Protein AF-A0A0K8VEK2-F1 (afdb_monomer)

Mean predicted aligned error: 18.34 Å

Structure (mmCIF, N/CA/C/O backbone):
data_AF-A0A0K8VEK2-F1
#
_entry.id   AF-A0A0K8VEK2-F1
#
loop_
_atom_site.group_PDB
_atom_site.id
_atom_site.type_symbol
_atom_site.label_atom_id
_atom_site.label_alt_id
_atom_site.label_comp_id
_atom_site.label_asym_id
_atom_site.label_entity_id
_atom_site.label_seq_id
_atom_site.pdbx_PDB_ins_code
_atom_site.Cartn_x
_atom_site.Cartn_y
_atom_site.Cartn_z
_atom_site.occupancy
_atom_site.B_iso_or_equiv
_atom_site.auth_seq_id
_atom_site.auth_comp_id
_atom_site.auth_asym_id
_atom_site.auth_atom_i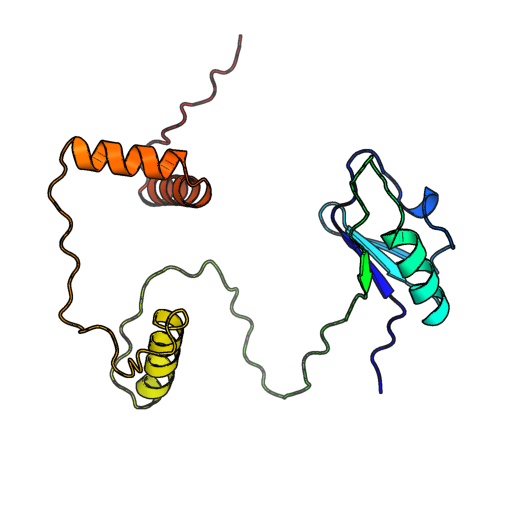d
_atom_site.pdbx_PDB_model_num
ATOM 1 N N . MET A 1 1 ? -2.326 -4.174 36.861 1.00 35.97 1 MET A N 1
ATOM 2 C CA . MET A 1 1 ? -3.592 -3.414 36.788 1.00 35.97 1 MET A CA 1
ATOM 3 C C . MET A 1 1 ? -4.038 -3.386 35.337 1.00 35.97 1 MET A C 1
ATOM 5 O O . MET A 1 1 ? -3.350 -2.793 34.516 1.00 35.97 1 MET A O 1
ATOM 9 N N . SER A 1 2 ? -5.080 -4.156 35.014 1.00 42.81 2 SER A N 1
ATOM 10 C CA . SER A 1 2 ? -5.589 -4.348 33.648 1.00 42.81 2 SER A CA 1
ATOM 11 C C . SER A 1 2 ? -6.038 -3.012 33.051 1.00 42.81 2 SER A C 1
ATOM 13 O O . SER A 1 2 ? -6.675 -2.219 33.741 1.00 42.81 2 SER A O 1
ATOM 15 N N . ALA A 1 3 ? -5.680 -2.733 31.797 1.00 55.38 3 ALA A N 1
ATOM 16 C CA . ALA A 1 3 ? -6.155 -1.542 31.103 1.00 55.38 3 ALA A CA 1
ATOM 17 C C . ALA A 1 3 ? -7.667 -1.683 30.878 1.00 55.38 3 ALA A C 1
ATOM 19 O O . ALA A 1 3 ? -8.084 -2.526 30.087 1.00 55.38 3 ALA A O 1
ATOM 20 N N . SER A 1 4 ? -8.463 -0.887 31.593 1.00 61.78 4 SER A N 1
ATOM 21 C CA . SER A 1 4 ? -9.928 -0.913 31.555 1.00 61.78 4 SER A CA 1
ATOM 22 C C . SER A 1 4 ? -10.435 -0.832 30.109 1.00 61.78 4 SER A C 1
ATOM 24 O O . SER A 1 4 ? -10.184 0.161 29.422 1.00 61.78 4 SER A O 1
ATOM 26 N N . GLN A 1 5 ? -11.126 -1.871 29.625 1.00 75.06 5 GLN A N 1
ATOM 27 C CA . GLN A 1 5 ? -11.632 -1.955 28.246 1.00 75.06 5 GLN A CA 1
ATOM 28 C C . GLN A 1 5 ? -12.960 -1.198 28.066 1.00 75.06 5 GLN A C 1
ATOM 30 O O . GLN A 1 5 ? -13.848 -1.622 27.337 1.00 75.06 5 GLN A O 1
ATOM 35 N N . SER A 1 6 ? -13.112 -0.045 28.714 1.00 87.38 6 SER A N 1
ATOM 36 C CA . SER A 1 6 ? -14.363 0.726 28.715 1.00 87.38 6 SER A CA 1
ATOM 37 C C . SER A 1 6 ? -14.558 1.584 27.455 1.00 87.38 6 SER A C 1
ATOM 39 O O . SER A 1 6 ? -15.573 2.265 27.318 1.00 87.38 6 SER A O 1
ATOM 41 N N . THR A 1 7 ? -13.585 1.598 26.535 1.00 91.19 7 THR A N 1
ATOM 42 C CA . THR A 1 7 ? -13.610 2.433 25.325 1.00 91.19 7 THR A CA 1
ATOM 43 C C . THR A 1 7 ? -13.624 1.576 24.063 1.00 91.19 7 THR A C 1
ATOM 45 O O . THR A 1 7 ? -12.735 0.751 23.844 1.00 91.19 7 THR A O 1
ATOM 48 N N . LEU A 1 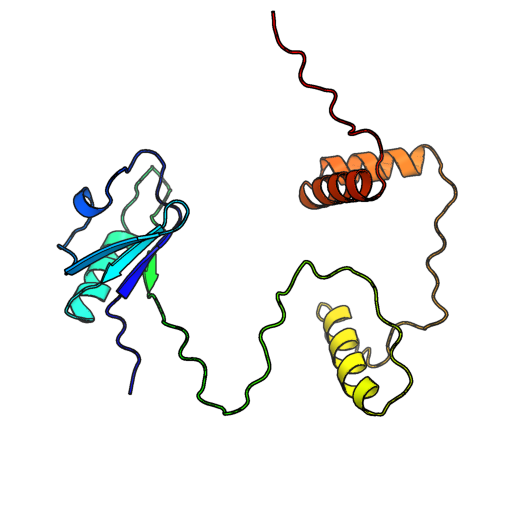8 ? -14.589 1.826 23.180 1.00 91.25 8 LEU A N 1
ATOM 49 C CA . LEU A 1 8 ? -14.697 1.209 21.860 1.00 91.25 8 LEU A CA 1
ATOM 50 C C . LEU A 1 8 ? -14.241 2.181 20.773 1.00 91.25 8 LEU A C 1
ATOM 52 O O . LEU A 1 8 ? -14.394 3.397 20.885 1.00 91.25 8 LEU A O 1
ATOM 56 N N . ILE A 1 9 ? -13.707 1.640 19.683 1.00 92.06 9 ILE A N 1
ATOM 57 C CA . ILE A 1 9 ? -13.429 2.377 18.456 1.00 92.06 9 ILE A CA 1
ATOM 58 C C . ILE A 1 9 ? -14.235 1.788 17.302 1.00 92.06 9 ILE A C 1
ATOM 60 O O . ILE A 1 9 ? -14.091 0.614 16.963 1.00 92.06 9 ILE A O 1
ATOM 64 N N . VAL A 1 10 ? -15.008 2.648 16.646 1.00 90.88 10 VAL A N 1
ATOM 65 C CA . VAL A 1 10 ? -15.725 2.344 15.408 1.00 90.88 10 VAL A CA 1
ATOM 66 C C . VAL A 1 10 ? -14.910 2.865 14.227 1.00 90.88 10 VAL A C 1
ATOM 68 O O . VAL A 1 10 ? -14.467 4.018 14.219 1.00 90.88 10 VAL A O 1
ATOM 71 N N . LYS A 1 11 ? -14.674 2.020 13.223 1.00 89.69 11 LYS A N 1
ATOM 72 C CA . LYS A 1 11 ? -13.914 2.338 12.007 1.00 89.69 11 LYS A CA 1
ATOM 73 C C . LYS A 1 11 ? -14.787 2.162 10.767 1.00 89.69 11 LYS A C 1
ATOM 75 O O . LYS A 1 11 ? -15.699 1.346 10.745 1.00 89.69 11 LYS A O 1
ATOM 80 N N . ASN A 1 12 ? -14.432 2.873 9.695 1.00 87.25 12 ASN A N 1
ATOM 81 C CA . ASN A 1 12 ? -15.046 2.725 8.370 1.00 87.25 12 ASN A CA 1
ATOM 82 C C . ASN A 1 12 ? -16.561 3.004 8.350 1.00 87.25 12 ASN A C 1
ATOM 84 O O . ASN A 1 12 ? -17.317 2.309 7.672 1.00 87.25 12 ASN A O 1
ATOM 88 N N . ILE A 1 13 ? -16.995 4.030 9.087 1.00 86.62 13 ILE A N 1
ATOM 89 C CA . ILE A 1 13 ? -18.411 4.411 9.165 1.00 86.62 13 ILE A CA 1
ATOM 90 C C . ILE A 1 13 ? -18.922 4.768 7.758 1.00 86.62 13 ILE A C 1
ATOM 92 O O . ILE A 1 13 ? -18.284 5.566 7.064 1.00 86.62 13 ILE A O 1
ATOM 96 N N . PRO A 1 14 ? -20.037 4.187 7.289 1.00 84.00 14 PRO A N 1
ATOM 97 C CA . PRO A 1 14 ? -20.588 4.487 5.972 1.00 84.00 14 PRO A CA 1
ATOM 98 C C . PRO A 1 14 ? -20.966 5.962 5.769 1.00 84.00 14 PRO A C 1
ATOM 100 O O . PRO A 1 14 ? -21.299 6.666 6.711 1.00 84.00 14 PRO A O 1
ATOM 103 N N . LYS A 1 15 ? -20.956 6.437 4.511 1.00 82.81 15 LYS A N 1
ATOM 104 C CA . LYS A 1 15 ? -21.187 7.863 4.186 1.00 82.81 15 LYS A CA 1
ATOM 105 C C . LYS A 1 15 ? -22.570 8.393 4.579 1.00 82.81 15 LYS A C 1
ATOM 107 O O . LYS A 1 15 ? -22.707 9.599 4.709 1.00 82.81 15 LYS A O 1
ATOM 112 N N . PHE A 1 16 ? -23.565 7.515 4.657 1.00 81.94 16 PHE A N 1
ATOM 113 C CA . PHE A 1 16 ? -24.956 7.888 4.906 1.00 81.94 16 PHE A CA 1
ATOM 114 C C . PHE A 1 16 ? -25.263 8.079 6.396 1.00 81.94 16 PHE A C 1
ATOM 116 O O . PHE A 1 16 ? -26.291 8.654 6.718 1.00 81.94 16 PHE A O 1
ATOM 123 N N . ILE A 1 17 ? -24.379 7.625 7.292 1.00 81.56 17 ILE A N 1
ATOM 124 C CA . ILE A 1 17 ? -24.496 7.896 8.726 1.00 81.56 17 ILE A CA 1
ATOM 125 C C . ILE A 1 17 ? -23.699 9.163 9.015 1.00 81.56 17 ILE A C 1
ATOM 127 O O . ILE A 1 17 ? -22.469 9.151 8.916 1.00 81.56 17 ILE A O 1
ATOM 131 N N . SER A 1 18 ? -24.401 10.242 9.357 1.00 75.69 18 SER A N 1
ATOM 132 C CA . SER A 1 18 ? -23.795 11.458 9.903 1.00 75.69 18 SER A CA 1
ATOM 133 C C . SER A 1 18 ? -23.413 11.253 11.369 1.00 75.69 18 SER A C 1
ATOM 135 O O . SER A 1 18 ? -22.244 11.409 11.716 1.00 75.69 18 SER A O 1
ATOM 137 N N . ASP A 1 19 ? -24.366 10.787 12.184 1.00 80.06 19 ASP A N 1
ATOM 138 C CA . ASP A 1 19 ? -24.218 10.625 13.631 1.00 80.06 19 ASP A CA 1
ATOM 139 C C . ASP A 1 19 ? -24.496 9.186 14.072 1.00 80.06 19 ASP A C 1
ATOM 141 O O . ASP A 1 19 ? -25.603 8.664 13.924 1.00 80.06 19 ASP A O 1
ATOM 145 N N . ILE A 1 20 ? -23.484 8.535 14.656 1.00 81.50 20 ILE A N 1
ATOM 146 C CA . ILE A 1 20 ? -23.592 7.145 15.138 1.00 81.50 20 ILE A CA 1
ATOM 147 C C . ILE A 1 20 ? -24.522 7.036 16.349 1.00 81.50 20 ILE A C 1
ATOM 149 O O . ILE A 1 20 ? -25.070 5.967 16.587 1.00 81.50 20 ILE A O 1
ATOM 153 N N . THR A 1 21 ? -24.727 8.122 17.098 1.00 81.50 21 THR A N 1
ATOM 154 C CA . THR A 1 21 ? -25.561 8.146 18.312 1.00 81.50 21 THR A CA 1
ATOM 155 C C . THR A 1 21 ? -26.981 7.639 18.082 1.00 81.50 21 THR A C 1
ATOM 157 O O . THR A 1 21 ? -27.554 7.055 18.992 1.00 81.50 21 THR A O 1
ATOM 160 N N . SER A 1 22 ? -27.511 7.787 16.866 1.00 78.38 22 SER A N 1
ATOM 161 C CA . SER A 1 22 ? -28.832 7.283 16.466 1.00 78.38 22 SER A CA 1
ATOM 162 C C . SER A 1 22 ? -28.934 5.753 16.379 1.00 78.38 22 SER A C 1
ATOM 164 O O . SER A 1 22 ? -30.029 5.209 16.461 1.00 78.38 22 SER A O 1
ATOM 166 N N . ILE A 1 23 ? -27.807 5.057 16.215 1.00 80.81 23 ILE A N 1
ATOM 167 C CA . ILE A 1 23 ? -27.736 3.601 15.993 1.00 80.81 23 ILE A CA 1
ATOM 168 C C . ILE A 1 23 ? -27.198 2.885 17.243 1.00 80.81 23 ILE A C 1
ATOM 170 O O . ILE A 1 23 ? -27.199 1.658 17.318 1.00 80.81 23 ILE A O 1
ATOM 174 N N . LEU A 1 24 ? -26.715 3.637 18.239 1.00 82.38 24 LEU A N 1
ATOM 175 C CA . LEU A 1 24 ? -26.163 3.054 19.456 1.00 82.38 24 LEU A CA 1
ATOM 176 C C . LEU A 1 24 ? -27.271 2.394 20.290 1.00 82.38 24 LEU A C 1
ATOM 178 O O . LEU A 1 24 ? -28.246 3.063 20.626 1.00 82.38 24 LEU A O 1
ATOM 182 N N . PRO A 1 25 ? -27.091 1.130 20.712 1.00 80.00 25 PRO A N 1
ATOM 183 C CA . PRO A 1 25 ? -28.043 0.462 21.600 1.00 80.00 25 PRO A CA 1
ATOM 184 C C . PRO A 1 25 ? -28.148 1.109 22.986 1.00 80.00 25 PRO A C 1
ATOM 186 O O . PRO A 1 25 ? -29.204 1.094 23.609 1.00 80.00 25 PRO A O 1
ATOM 189 N N . SER A 1 26 ? -27.039 1.675 23.475 1.00 82.69 26 SER A N 1
ATOM 190 C CA . SER A 1 26 ? -26.952 2.364 24.762 1.00 82.69 26 SER A CA 1
ATOM 191 C C . SER A 1 26 ? -26.202 3.680 24.611 1.00 82.69 26 SER A C 1
ATOM 193 O O . SER A 1 26 ? -25.196 3.759 23.893 1.00 82.69 26 SER A O 1
ATOM 195 N N . ALA A 1 27 ? -26.656 4.697 25.346 1.00 82.38 27 ALA A N 1
ATOM 196 C CA . ALA A 1 27 ? -26.003 5.995 25.403 1.00 82.38 27 ALA A CA 1
ATOM 197 C C . ALA A 1 27 ? -24.551 5.841 25.886 1.00 82.38 27 ALA A C 1
ATOM 199 O O . ALA A 1 27 ? -24.280 5.227 26.921 1.00 82.38 27 ALA A O 1
ATOM 200 N N . ALA A 1 28 ? -23.612 6.378 25.107 1.00 85.94 28 ALA A N 1
ATOM 201 C CA . ALA A 1 28 ? -22.215 6.475 25.508 1.00 85.94 28 ALA A CA 1
ATOM 202 C C . ALA A 1 28 ? -22.023 7.699 26.412 1.00 85.94 28 ALA A C 1
ATOM 204 O O . ALA A 1 28 ? -22.653 8.735 26.205 1.00 85.94 28 ALA A O 1
ATOM 205 N N . LYS A 1 29 ? -21.109 7.595 27.379 1.00 87.06 29 LYS A N 1
ATOM 206 C CA . LYS A 1 29 ? -20.743 8.706 28.269 1.00 87.06 29 LYS A CA 1
ATOM 207 C C . LYS A 1 29 ? -20.013 9.812 27.511 1.00 87.06 29 LYS A C 1
ATOM 209 O O . LYS A 1 29 ? -20.206 10.991 27.782 1.00 87.06 29 LYS A O 1
ATOM 214 N N . GLU A 1 30 ? -19.172 9.425 26.557 1.00 87.56 30 GLU A N 1
ATOM 215 C CA . GLU A 1 30 ? -18.468 10.354 25.679 1.00 87.56 30 GLU A CA 1
ATOM 216 C C . GLU A 1 30 ? -18.414 9.782 24.261 1.00 87.56 30 GLU A C 1
ATOM 218 O O . GLU A 1 30 ? -18.075 8.612 24.060 1.00 87.56 30 GLU A O 1
ATOM 223 N N . VAL A 1 31 ? -18.722 10.626 23.276 1.00 91.31 31 VAL A N 1
ATOM 224 C CA . VAL A 1 31 ? -18.620 10.310 21.850 1.00 91.31 31 VAL A CA 1
ATOM 225 C C . VAL A 1 31 ? -17.614 11.265 21.231 1.00 91.31 31 VAL A C 1
ATOM 227 O O . VAL A 1 31 ? -17.857 12.466 21.137 1.00 91.31 31 VAL A O 1
ATOM 230 N N . LYS A 1 32 ? -16.471 10.733 20.795 1.00 90.25 32 LYS A N 1
ATOM 231 C CA . LYS A 1 32 ? -15.381 11.532 20.235 1.00 90.25 32 LYS A CA 1
ATOM 232 C C . LYS A 1 32 ? -15.107 11.155 18.778 1.00 90.25 32 LYS A C 1
ATOM 234 O O . LYS A 1 32 ? -14.426 10.152 18.525 1.00 90.25 32 LYS A O 1
ATOM 239 N N . PRO A 1 33 ? -15.602 11.934 17.800 1.00 89.88 33 PRO A N 1
ATOM 240 C CA . PRO A 1 33 ? -15.259 11.731 16.399 1.00 89.88 33 PRO A CA 1
ATOM 241 C C . PRO A 1 33 ? -13.804 12.114 16.131 1.00 89.88 33 PRO A C 1
ATOM 243 O O . PRO A 1 33 ? -13.292 13.097 16.667 1.00 89.88 33 PRO A O 1
ATOM 246 N N . PHE A 1 34 ? -13.109 11.327 15.307 1.00 86.31 34 PHE A N 1
ATOM 247 C CA . PHE A 1 34 ? -11.734 11.635 14.923 1.00 86.31 34 PHE A CA 1
ATOM 248 C C . PHE A 1 34 ? -11.345 11.025 13.573 1.00 86.31 34 PHE A C 1
ATOM 250 O O . PHE A 1 34 ? -11.780 9.938 13.190 1.00 86.31 34 PHE A O 1
ATOM 257 N N . GLY A 1 35 ? -10.451 11.708 12.857 1.00 84.88 35 GLY A N 1
ATOM 258 C CA . GLY A 1 35 ? -9.982 11.264 11.547 1.00 84.88 35 GLY A CA 1
ATOM 259 C C . GLY A 1 35 ? -11.119 11.058 10.540 1.00 84.88 35 GLY A C 1
ATOM 260 O O . GLY A 1 35 ? -12.227 11.572 10.676 1.00 84.88 35 GLY A O 1
ATOM 261 N N . ARG A 1 36 ? -10.845 10.285 9.487 1.00 83.94 36 ARG A N 1
ATOM 262 C CA . ARG A 1 36 ? -11.844 10.002 8.454 1.00 83.94 36 ARG A CA 1
ATOM 263 C C . ARG A 1 36 ? -12.754 8.862 8.903 1.00 83.94 36 ARG A C 1
ATOM 265 O O . ARG A 1 36 ? -12.345 7.705 8.827 1.00 83.94 36 ARG A O 1
ATOM 272 N N . ARG A 1 37 ? -13.993 9.184 9.298 1.00 87.88 37 ARG A N 1
ATOM 273 C CA . ARG A 1 37 ? -15.057 8.201 9.603 1.00 87.88 37 ARG A CA 1
ATOM 274 C C . ARG A 1 37 ? -14.653 7.188 10.670 1.00 87.88 37 ARG A C 1
ATOM 276 O O . ARG A 1 37 ? -14.775 5.972 10.481 1.00 87.88 37 ARG A O 1
ATOM 283 N N . ARG A 1 38 ? -14.157 7.705 11.792 1.00 91.38 38 ARG A N 1
ATOM 284 C CA . ARG A 1 38 ? -13.895 6.928 13.002 1.00 91.38 38 ARG A CA 1
ATOM 285 C C . ARG A 1 38 ? -14.432 7.686 14.206 1.00 91.38 38 ARG A C 1
ATOM 287 O O . ARG A 1 38 ? -14.413 8.915 14.227 1.00 91.38 38 ARG A O 1
ATOM 294 N N . VAL A 1 39 ? -14.902 6.943 15.195 1.00 92.12 39 VAL A N 1
ATOM 295 C CA . VAL A 1 39 ? -15.440 7.494 16.441 1.00 92.12 39 VAL A CA 1
ATOM 296 C C . VAL A 1 39 ? -14.951 6.639 17.602 1.00 92.12 39 VAL A C 1
ATOM 298 O O . VAL A 1 39 ? -14.862 5.415 17.479 1.00 92.12 39 VAL A O 1
ATOM 301 N N . LEU A 1 40 ? -14.587 7.292 18.704 1.00 92.31 40 LEU A N 1
ATOM 302 C CA . LEU A 1 40 ? -14.361 6.661 20.001 1.00 92.31 40 LEU A CA 1
ATOM 303 C C . LEU A 1 40 ? -15.617 6.805 20.853 1.00 92.31 40 LEU A C 1
ATOM 305 O O . LEU A 1 40 ? -16.184 7.893 20.932 1.00 92.31 40 LEU A O 1
ATOM 309 N N . LEU A 1 41 ? -16.017 5.708 21.482 1.00 91.31 41 LEU A N 1
ATOM 310 C CA . LEU A 1 41 ? -17.150 5.640 22.394 1.00 91.31 41 LEU A CA 1
ATOM 311 C C . LEU A 1 41 ? -16.619 5.229 23.760 1.00 91.31 41 LEU A C 1
ATOM 313 O O . LEU A 1 41 ? -16.052 4.144 23.894 1.00 91.31 41 LEU A O 1
ATOM 317 N N . THR A 1 42 ? -16.775 6.090 24.758 1.00 91.50 42 THR A N 1
ATOM 318 C CA . THR A 1 42 ? -16.390 5.789 26.139 1.00 91.50 42 THR A CA 1
ATOM 319 C C . THR A 1 42 ? -17.640 5.443 26.933 1.00 91.50 42 THR A C 1
ATOM 321 O O . THR A 1 42 ? -18.592 6.225 26.968 1.00 91.50 42 THR A O 1
ATOM 324 N N . TYR A 1 43 ? -17.627 4.284 27.584 1.00 90.62 43 TYR A N 1
ATOM 325 C CA . TYR A 1 43 ? -18.685 3.817 28.473 1.00 90.62 43 TYR A CA 1
ATOM 326 C C . TYR A 1 43 ? -18.223 3.864 29.926 1.00 90.62 43 TYR A C 1
ATOM 328 O O . TYR A 1 43 ? -17.029 3.887 30.223 1.00 90.62 43 TYR A O 1
ATOM 336 N N . GLU A 1 44 ? -19.188 3.909 30.838 1.00 87.81 44 GLU A N 1
ATOM 337 C CA . GLU A 1 44 ? -18.919 3.934 32.274 1.00 87.81 44 GLU A CA 1
ATOM 338 C C . GLU A 1 44 ? -18.404 2.583 32.786 1.00 87.81 44 GLU A C 1
ATOM 340 O O . GLU A 1 44 ? -17.420 2.540 33.519 1.00 87.81 44 GLU A O 1
ATOM 345 N N . ASN A 1 45 ? -19.004 1.485 32.317 1.00 89.44 45 ASN A N 1
ATOM 346 C CA . ASN A 1 45 ? -18.687 0.125 32.745 1.00 89.44 45 ASN A CA 1
ATOM 347 C C . ASN A 1 45 ? -18.104 -0.712 31.599 1.00 89.44 45 ASN A C 1
ATOM 349 O O . ASN A 1 45 ? -18.546 -0.608 30.455 1.00 89.44 45 ASN A O 1
ATOM 353 N N . GLU A 1 46 ? -17.169 -1.609 31.920 1.00 88.50 46 GLU A N 1
ATOM 354 C CA . GLU A 1 46 ? -16.608 -2.573 30.958 1.00 88.50 46 GLU A CA 1
ATOM 355 C C . GLU A 1 46 ? -17.681 -3.541 30.437 1.00 88.50 46 GLU A C 1
ATOM 357 O O . GLU A 1 46 ? -17.767 -3.780 29.238 1.00 88.50 46 GLU A O 1
ATOM 362 N N . GLN A 1 47 ? -18.586 -3.993 31.311 1.00 88.94 47 GLN A N 1
ATOM 363 C CA . GLN A 1 47 ? -19.719 -4.848 30.931 1.00 88.94 47 GLN A CA 1
ATOM 364 C C . GLN A 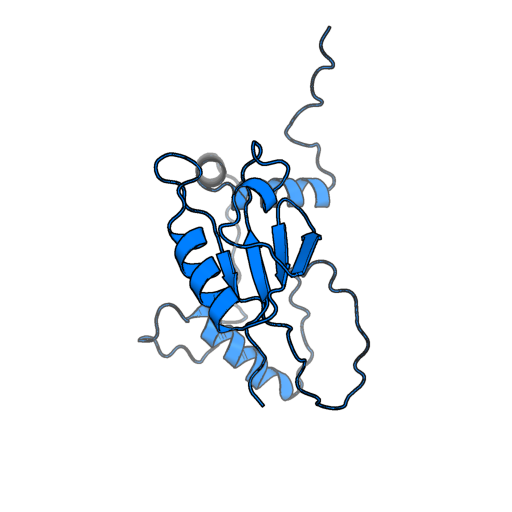1 47 ? -20.678 -4.144 29.953 1.00 88.94 47 GLN A C 1
ATOM 366 O O . GLN A 1 47 ? -21.177 -4.746 29.002 1.00 88.94 47 GLN A O 1
ATOM 371 N N . ALA A 1 48 ? -20.895 -2.836 30.137 1.00 88.31 48 ALA A N 1
ATOM 372 C CA . ALA A 1 48 ? -21.688 -2.031 29.208 1.00 88.31 48 ALA A CA 1
ATOM 373 C C . ALA A 1 48 ? -20.971 -1.869 27.856 1.00 88.31 48 ALA A C 1
ATOM 375 O O . ALA A 1 48 ? -21.595 -1.973 26.805 1.00 88.31 48 ALA A O 1
ATOM 376 N N . ALA A 1 49 ? -19.648 -1.677 27.860 1.00 90.00 49 ALA A N 1
ATOM 377 C CA . ALA A 1 49 ? -18.869 -1.637 26.624 1.00 90.00 49 ALA A CA 1
ATOM 378 C C . ALA A 1 49 ? -18.914 -2.981 25.877 1.00 90.00 49 ALA A C 1
ATOM 380 O O . ALA A 1 49 ? -19.006 -2.995 24.653 1.00 90.00 49 ALA A O 1
ATOM 381 N N . GLN A 1 50 ? -18.882 -4.106 26.594 1.00 91.00 50 GLN A N 1
ATOM 382 C CA . GLN A 1 50 ? -18.891 -5.437 25.993 1.00 91.00 50 GLN A CA 1
ATOM 383 C C . GLN A 1 50 ? -20.247 -5.808 25.381 1.00 91.00 50 GLN A C 1
ATOM 385 O O . GLN A 1 50 ? -20.298 -6.247 24.235 1.00 91.00 50 GLN A O 1
ATOM 390 N N . THR A 1 51 ? -21.344 -5.533 26.086 1.00 90.38 51 THR A N 1
ATOM 391 C CA . THR A 1 51 ? -22.705 -5.728 25.549 1.00 90.38 51 THR A CA 1
ATOM 392 C C . THR A 1 51 ? -22.952 -4.878 24.301 1.00 90.38 51 THR A C 1
ATOM 394 O O . THR A 1 51 ? -23.428 -5.381 23.284 1.00 90.38 51 THR A O 1
ATOM 397 N N . VAL A 1 52 ? -22.549 -3.604 24.328 1.00 90.62 52 VAL A N 1
ATOM 398 C CA . VAL A 1 52 ? -22.657 -2.722 23.157 1.00 90.62 52 VAL A CA 1
ATOM 399 C C . VAL A 1 52 ? -21.760 -3.192 22.010 1.00 90.62 52 VAL A C 1
ATOM 401 O O . VAL A 1 52 ? -22.146 -3.090 20.846 1.00 90.62 52 VAL A O 1
ATOM 404 N N . PHE A 1 53 ? -20.568 -3.710 22.306 1.00 91.56 53 PHE A N 1
ATOM 405 C CA . PHE A 1 53 ? -19.664 -4.251 21.295 1.00 91.56 53 PHE A CA 1
ATOM 406 C C . PHE A 1 53 ? -20.298 -5.420 20.532 1.00 91.56 53 PHE A C 1
ATOM 408 O O . PHE A 1 53 ? -20.296 -5.404 19.300 1.00 91.56 53 PHE A O 1
ATOM 415 N N . GLU A 1 54 ? -20.883 -6.384 21.246 1.00 90.94 54 GLU A N 1
ATOM 416 C CA . GLU A 1 54 ? -21.552 -7.546 20.647 1.00 90.94 54 GLU A CA 1
ATOM 417 C C . GLU A 1 54 ? -22.725 -7.121 19.756 1.00 90.94 54 GLU A C 1
ATOM 419 O O . GLU A 1 54 ? -22.836 -7.567 18.613 1.00 90.94 54 GLU A O 1
ATOM 424 N N . GLN A 1 55 ? -23.540 -6.176 20.228 1.00 89.06 55 GLN A N 1
ATOM 425 C CA . GLN A 1 55 ? -24.679 -5.650 19.474 1.00 89.06 55 GLN A CA 1
ATOM 426 C C . GLN A 1 55 ? -24.246 -4.866 18.225 1.00 89.06 55 GLN A C 1
ATOM 428 O O . GLN A 1 55 ? -24.808 -5.047 17.146 1.00 89.06 55 GLN A O 1
ATOM 433 N N . LEU A 1 56 ? -23.218 -4.015 18.329 1.00 87.69 56 LEU A N 1
ATOM 434 C CA . LEU A 1 56 ? -22.717 -3.242 17.187 1.00 87.69 56 LEU A CA 1
ATOM 435 C C . LEU A 1 56 ? -22.007 -4.108 16.145 1.00 87.69 56 LEU A C 1
ATOM 437 O O . LEU A 1 56 ? -22.041 -3.779 14.961 1.00 87.69 56 LEU A O 1
ATOM 441 N N . GLN A 1 57 ? -21.356 -5.194 16.563 1.00 87.38 57 GLN A N 1
ATOM 442 C CA . GLN A 1 57 ? -20.690 -6.113 15.643 1.00 87.38 57 GLN A CA 1
ATOM 443 C C . GLN A 1 57 ? -21.694 -6.897 14.786 1.00 87.38 57 GLN A C 1
ATOM 445 O O . GLN A 1 57 ? -21.375 -7.253 13.653 1.00 87.38 57 GLN A O 1
ATOM 450 N N . GLN A 1 58 ? -22.899 -7.131 15.309 1.00 84.81 58 GLN A N 1
ATOM 451 C CA . GLN A 1 58 ? -23.994 -7.813 14.616 1.00 84.81 58 GLN A CA 1
ATOM 452 C C . GLN A 1 58 ? -24.835 -6.878 13.731 1.00 84.81 58 GLN A C 1
ATOM 454 O O . GLN A 1 58 ? -25.601 -7.353 12.896 1.00 84.81 58 GLN A O 1
ATOM 459 N N . LEU A 1 59 ? -24.701 -5.555 13.878 1.00 81.44 59 LEU A N 1
ATOM 460 C CA . LEU A 1 59 ? -25.477 -4.593 13.099 1.00 81.44 59 LEU A CA 1
ATOM 461 C C . LEU A 1 59 ? -24.988 -4.507 11.646 1.00 81.44 59 LEU A C 1
ATOM 463 O O . LEU A 1 59 ? -23.894 -4.014 11.340 1.00 81.44 59 LEU A O 1
ATOM 467 N N . GLU A 1 60 ? -25.854 -4.940 10.733 1.00 79.06 60 GLU A N 1
ATOM 468 C CA . GLU A 1 60 ? -25.695 -4.735 9.299 1.00 79.06 60 GLU A CA 1
ATOM 469 C C . GLU A 1 60 ? -26.181 -3.346 8.903 1.00 79.06 60 GLU A C 1
ATOM 471 O O . GLU A 1 60 ? -27.371 -3.045 8.890 1.00 79.06 60 GLU A O 1
ATOM 476 N N . VAL A 1 61 ? -25.240 -2.480 8.537 1.00 74.50 61 VAL A N 1
ATOM 477 C CA . VAL A 1 61 ? -25.583 -1.127 8.085 1.00 74.50 61 VAL A CA 1
ATOM 478 C C . VAL A 1 61 ? -25.978 -1.109 6.600 1.00 74.50 61 VAL A C 1
ATOM 480 O O . VAL A 1 61 ? -26.631 -0.190 6.112 1.00 74.50 61 VAL A O 1
ATOM 483 N N . LYS A 1 62 ? -25.538 -2.122 5.853 1.00 73.31 62 LYS A N 1
ATOM 484 C CA . LYS A 1 62 ? -25.964 -2.461 4.492 1.00 73.31 62 LYS A CA 1
ATOM 485 C C . LYS A 1 62 ? -26.071 -3.984 4.415 1.00 73.31 62 LYS A C 1
ATOM 487 O O . LYS A 1 62 ? -25.310 -4.628 5.139 1.00 73.31 62 LYS A O 1
ATOM 492 N N . PRO A 1 63 ? -26.894 -4.542 3.510 1.00 73.94 63 PRO A N 1
ATOM 493 C CA . PRO A 1 63 ? -26.940 -5.988 3.312 1.00 73.94 63 PRO A CA 1
ATOM 494 C C . PRO A 1 63 ? -25.523 -6.527 3.077 1.00 73.94 63 PRO A C 1
ATOM 496 O O . PRO A 1 63 ? -24.828 -6.082 2.157 1.00 73.94 63 PRO A O 1
ATOM 499 N N . GLY A 1 64 ? -25.068 -7.408 3.971 1.00 75.81 64 GLY A N 1
ATOM 500 C CA . GLY A 1 64 ? -23.745 -8.035 3.914 1.00 75.81 64 GLY A CA 1
ATOM 501 C C . GLY A 1 64 ? -22.556 -7.158 4.332 1.00 75.81 64 GLY A C 1
ATOM 502 O O . GLY A 1 64 ? -21.408 -7.543 4.099 1.00 75.81 64 GLY A O 1
ATOM 503 N N . LYS A 1 65 ? -22.770 -5.976 4.936 1.00 80.00 65 LYS A N 1
ATOM 504 C CA . LYS A 1 65 ? -21.679 -5.141 5.474 1.00 80.00 65 LYS A CA 1
ATOM 505 C C . LYS A 1 65 ? -21.902 -4.753 6.934 1.00 80.00 65 LYS A C 1
ATOM 507 O O . LYS A 1 65 ? -22.619 -3.798 7.243 1.00 80.00 65 LYS A O 1
ATOM 512 N N . LEU A 1 66 ? -21.170 -5.449 7.799 1.00 83.12 66 LEU A N 1
ATOM 513 C CA . LEU A 1 66 ? -21.105 -5.217 9.239 1.00 83.12 66 LEU A CA 1
ATOM 514 C C . LEU A 1 66 ? -20.250 -3.994 9.593 1.00 83.12 66 LEU A C 1
ATOM 516 O O . LEU A 1 66 ? -19.352 -3.577 8.846 1.00 83.12 66 LEU A O 1
ATOM 520 N N . LEU A 1 67 ? -20.522 -3.427 10.763 1.00 85.62 67 LEU A N 1
ATOM 521 C CA . LEU A 1 67 ? -19.750 -2.326 11.323 1.00 85.62 67 LEU A CA 1
ATOM 522 C C . LEU A 1 67 ? -18.410 -2.830 11.895 1.00 85.62 67 LEU A C 1
ATOM 524 O O . LEU A 1 67 ? -18.351 -3.823 12.613 1.00 85.62 67 LEU A O 1
ATOM 528 N N . ASN A 1 68 ? -17.305 -2.134 11.602 1.00 88.31 68 ASN A N 1
ATOM 529 C CA . ASN A 1 68 ? -15.995 -2.489 12.158 1.00 88.31 68 ASN A CA 1
ATOM 530 C C . ASN A 1 68 ? -15.822 -1.826 13.528 1.00 88.31 68 ASN A C 1
ATOM 532 O O . ASN A 1 68 ? -15.473 -0.645 13.612 1.00 88.31 68 ASN A O 1
ATOM 536 N N . VAL A 1 69 ? -16.066 -2.592 14.585 1.00 90.81 69 VAL A N 1
ATOM 537 C CA . VAL A 1 69 ? -15.895 -2.158 15.973 1.00 90.81 69 VAL A CA 1
ATOM 538 C C . VAL A 1 69 ? -14.762 -2.956 16.605 1.00 90.81 69 VAL A C 1
ATOM 540 O O . VAL A 1 69 ? -14.609 -4.144 16.343 1.00 90.81 69 VAL A O 1
ATOM 543 N N . THR A 1 70 ? -13.930 -2.304 17.413 1.00 91.00 70 THR A N 1
ATOM 544 C CA . THR A 1 70 ? -12.869 -2.957 18.200 1.00 91.00 70 THR A CA 1
ATOM 545 C C . THR A 1 70 ? -12.706 -2.246 19.541 1.00 91.00 70 THR A C 1
ATOM 547 O O . THR A 1 70 ? -13.031 -1.065 19.638 1.00 91.00 70 THR A O 1
ATOM 550 N N . PHE A 1 71 ? -12.146 -2.903 20.555 1.00 91.25 71 PHE A N 1
ATOM 551 C CA . PHE A 1 71 ? -11.754 -2.220 21.791 1.00 91.25 71 PHE A CA 1
ATOM 552 C C . PHE A 1 71 ? -10.575 -1.271 21.556 1.00 91.25 71 PHE A C 1
ATOM 554 O O . PHE A 1 71 ? -9.587 -1.610 20.894 1.00 91.25 71 PHE A O 1
ATOM 561 N N . PHE A 1 72 ? -10.669 -0.063 22.105 1.00 88.00 72 PHE A N 1
ATOM 562 C CA . PHE A 1 72 ? -9.590 0.908 22.064 1.00 88.00 72 PHE A CA 1
ATOM 563 C C . PHE A 1 72 ? -8.590 0.621 23.183 1.00 88.00 72 PHE A C 1
ATOM 565 O O . PHE A 1 72 ? -8.924 0.637 24.363 1.00 88.00 72 PHE A O 1
ATOM 572 N N . ARG A 1 73 ? -7.326 0.410 22.811 1.00 83.19 73 ARG A N 1
ATOM 573 C CA . ARG A 1 73 ? -6.220 0.287 23.761 1.00 83.19 73 ARG A CA 1
ATOM 574 C C . ARG A 1 73 ? -5.332 1.513 23.637 1.00 83.19 73 ARG A C 1
ATOM 576 O O . ARG A 1 73 ? -4.737 1.754 22.585 1.00 83.19 73 ARG A O 1
ATOM 583 N N . LYS A 1 74 ? -5.222 2.292 24.714 1.00 75.06 74 LYS A N 1
ATOM 584 C CA . LYS A 1 74 ? -4.188 3.324 24.805 1.00 75.06 74 LYS A CA 1
ATOM 585 C C . LYS A 1 74 ? -2.851 2.593 24.862 1.00 75.06 74 LYS A C 1
ATOM 587 O O . LYS A 1 74 ? -2.622 1.817 25.783 1.00 75.06 74 LYS A O 1
ATOM 592 N N . ASN A 1 75 ? -1.982 2.824 23.878 1.00 63.72 75 ASN A N 1
ATOM 593 C CA . ASN A 1 75 ? -0.606 2.343 23.940 1.00 63.72 75 ASN A CA 1
ATOM 594 C C . ASN A 1 75 ? 0.071 3.025 25.130 1.00 63.72 75 ASN A C 1
ATOM 596 O O . ASN A 1 75 ? 0.553 4.156 25.022 1.00 63.72 75 ASN A O 1
ATOM 600 N N . VAL A 1 76 ? 0.061 2.359 26.282 1.00 63.16 76 VAL A N 1
ATOM 601 C CA . VAL A 1 76 ? 0.952 2.693 27.381 1.00 63.16 76 VAL A CA 1
ATOM 602 C C . VAL A 1 76 ? 2.330 2.349 26.848 1.00 63.16 76 VAL A C 1
ATOM 604 O O . VAL A 1 76 ? 2.677 1.179 26.704 1.00 63.16 76 VAL A O 1
ATOM 607 N N . LYS A 1 77 ? 3.085 3.374 26.441 1.00 56.06 77 LYS A N 1
ATOM 608 C CA . LYS A 1 77 ? 4.512 3.192 26.191 1.00 56.06 77 LYS A CA 1
ATOM 609 C C . LYS A 1 77 ? 5.074 2.552 27.461 1.00 56.06 77 LYS A C 1
ATOM 611 O O . LYS A 1 77 ? 4.815 3.112 28.530 1.00 56.06 77 LYS A O 1
ATOM 616 N N . PRO A 1 78 ? 5.768 1.405 27.387 1.00 47.56 78 PRO A N 1
ATOM 617 C CA . PRO A 1 78 ? 6.448 0.894 28.561 1.00 47.56 78 PRO A CA 1
ATOM 618 C C . PRO A 1 78 ? 7.350 2.018 29.067 1.00 47.56 78 PRO A C 1
ATOM 620 O O . PRO A 1 78 ? 8.068 2.645 28.284 1.00 47.56 78 PRO A O 1
ATOM 623 N N . VAL A 1 79 ? 7.215 2.343 30.351 1.00 48.53 79 VAL A N 1
ATOM 624 C CA . VAL A 1 79 ? 8.070 3.306 31.038 1.00 48.53 79 VAL A CA 1
ATOM 625 C C . VAL A 1 79 ? 9.462 2.685 31.076 1.00 48.53 79 VAL A C 1
ATOM 627 O O . VAL A 1 79 ? 9.817 1.966 32.000 1.00 48.53 79 VAL A O 1
ATOM 630 N N . ALA A 1 80 ? 10.222 2.907 30.013 1.00 44.06 80 ALA A N 1
ATOM 631 C CA . ALA A 1 80 ? 11.654 2.723 29.979 1.00 44.06 80 ALA A CA 1
ATOM 632 C C . ALA A 1 80 ? 12.241 4.089 29.640 1.00 44.06 80 ALA A C 1
ATOM 634 O O . ALA A 1 80 ? 12.042 4.633 28.552 1.00 44.06 80 ALA A O 1
ATOM 635 N N . ASN A 1 81 ? 12.892 4.665 30.644 1.00 47.31 81 ASN A N 1
ATOM 636 C CA . ASN A 1 81 ? 13.705 5.860 30.546 1.00 47.31 81 ASN A CA 1
ATOM 637 C C . ASN A 1 81 ? 14.655 5.750 29.351 1.00 47.31 81 ASN A C 1
ATOM 639 O O . ASN A 1 81 ? 15.477 4.842 29.300 1.00 47.31 81 ASN A O 1
ATOM 643 N N . THR A 1 82 ? 14.540 6.671 28.400 1.00 39.84 82 THR A N 1
ATOM 644 C CA . THR A 1 82 ? 15.655 7.349 27.720 1.00 39.84 82 THR A CA 1
ATOM 645 C C . THR A 1 82 ? 15.067 8.298 26.683 1.00 39.84 82 THR A C 1
ATOM 647 O O . THR A 1 82 ? 14.306 7.920 25.793 1.00 39.84 82 THR A O 1
ATOM 650 N N . ASN A 1 83 ? 15.405 9.575 26.829 1.00 44.81 83 ASN A N 1
ATOM 651 C CA . ASN A 1 83 ? 15.139 10.597 25.835 1.00 44.81 83 ASN A CA 1
ATOM 652 C C . ASN A 1 83 ? 15.933 10.263 24.567 1.00 44.81 83 ASN A C 1
ATOM 654 O O . ASN A 1 83 ? 17.119 10.558 24.483 1.00 44.81 83 ASN A O 1
ATOM 658 N N . ILE A 1 84 ? 15.279 9.662 23.577 1.00 43.69 84 ILE A N 1
ATOM 659 C CA . ILE A 1 84 ? 15.760 9.668 22.196 1.00 43.69 84 ILE A CA 1
ATOM 660 C C . ILE A 1 84 ? 14.800 10.570 21.432 1.00 43.69 84 ILE A C 1
ATOM 662 O O . ILE A 1 84 ? 13.599 10.299 21.335 1.00 43.69 84 ILE A O 1
ATOM 666 N N . GLY A 1 85 ? 15.335 11.706 20.983 1.00 40.34 85 GLY A N 1
ATOM 667 C CA . GLY A 1 85 ? 14.606 12.741 20.268 1.00 40.34 85 GLY A CA 1
ATOM 668 C C . GLY A 1 85 ? 13.791 12.162 19.115 1.00 40.34 85 GLY A C 1
ATOM 669 O O . GLY A 1 85 ? 14.264 11.333 18.340 1.00 40.34 85 GLY A O 1
ATOM 670 N N . LYS A 1 86 ? 12.540 12.609 19.013 1.00 39.72 86 LYS A N 1
ATOM 671 C CA . LYS A 1 86 ? 11.668 12.326 17.876 1.00 39.72 86 LYS A CA 1
ATOM 672 C C . LYS A 1 86 ? 12.288 12.949 16.626 1.00 39.72 86 LYS A C 1
ATOM 674 O O . LYS A 1 86 ? 12.093 14.135 16.378 1.00 39.72 86 LYS A O 1
ATOM 679 N N . THR A 1 87 ? 12.987 12.158 15.823 1.00 35.78 87 THR A N 1
ATOM 680 C CA . THR A 1 87 ? 13.176 12.489 14.415 1.00 35.78 87 THR A CA 1
ATOM 681 C C . THR A 1 87 ? 11.918 12.071 13.665 1.00 35.78 87 THR A C 1
ATOM 683 O O . THR A 1 87 ? 11.448 10.934 13.722 1.00 35.78 87 THR A O 1
ATOM 686 N N . THR A 1 88 ? 11.312 13.055 13.019 1.00 38.69 88 THR A N 1
ATOM 687 C CA . THR A 1 88 ? 10.251 12.921 12.031 1.00 38.69 88 THR A CA 1
ATOM 688 C C . THR A 1 88 ? 10.658 11.886 10.984 1.00 38.69 88 THR A C 1
ATOM 690 O O . THR A 1 88 ? 11.558 12.110 10.178 1.00 38.69 88 THR A O 1
ATOM 693 N N . THR A 1 89 ? 9.994 10.730 10.976 1.00 39.09 89 THR A N 1
ATOM 694 C CA . THR A 1 89 ? 10.147 9.726 9.923 1.00 39.09 89 THR A CA 1
ATOM 695 C C . THR A 1 89 ? 9.433 10.204 8.661 1.00 39.09 89 THR A C 1
ATOM 697 O O . THR A 1 89 ? 8.336 9.765 8.327 1.00 39.09 89 THR A O 1
ATOM 700 N N . SER A 1 90 ? 10.077 11.125 7.942 1.00 38.66 90 SER A N 1
ATOM 701 C CA . SER A 1 90 ? 9.844 11.263 6.509 1.00 38.66 90 SER A CA 1
ATOM 702 C C . SER A 1 90 ? 10.319 9.975 5.841 1.00 38.66 90 SER A C 1
ATOM 704 O O . SER A 1 90 ? 11.461 9.558 6.013 1.00 38.66 90 SER A O 1
ATOM 706 N N . SER A 1 91 ? 9.385 9.329 5.148 1.00 42.34 91 SER A N 1
ATOM 707 C CA . SER A 1 91 ? 9.586 8.553 3.923 1.00 42.34 91 SER A CA 1
ATOM 708 C C . SER A 1 91 ? 10.921 7.811 3.838 1.00 42.34 91 SER A C 1
ATOM 710 O O . SER A 1 91 ? 11.934 8.347 3.396 1.00 42.34 91 SER A O 1
ATOM 712 N N . LYS A 1 92 ? 10.881 6.539 4.238 1.00 42.16 92 LYS A N 1
ATOM 713 C CA . LYS A 1 92 ? 11.930 5.533 4.070 1.00 42.16 92 LYS A CA 1
ATOM 714 C C . LYS A 1 92 ? 12.350 5.471 2.595 1.00 42.16 92 LYS A C 1
ATOM 716 O O . LYS A 1 92 ? 11.775 4.727 1.809 1.00 42.16 92 LYS A O 1
ATOM 721 N N . ALA A 1 93 ? 13.323 6.294 2.220 1.00 39.12 93 ALA A N 1
ATOM 722 C CA . ALA A 1 93 ? 14.014 6.181 0.954 1.00 39.12 93 ALA A CA 1
ATOM 723 C C . ALA A 1 93 ? 14.752 4.841 0.956 1.00 39.12 93 ALA A C 1
ATOM 725 O O . ALA A 1 93 ? 15.527 4.542 1.866 1.00 39.12 93 ALA A O 1
ATOM 726 N N . THR A 1 94 ? 14.484 4.030 -0.061 1.00 42.97 94 THR A N 1
ATOM 727 C CA . THR A 1 94 ? 15.232 2.825 -0.416 1.00 42.97 94 THR A CA 1
ATOM 728 C C . THR A 1 94 ? 16.630 3.245 -0.875 1.00 42.97 94 THR A C 1
ATOM 730 O O . THR A 1 94 ? 16.938 3.281 -2.058 1.00 42.97 94 THR A O 1
ATOM 733 N N . GLN A 1 95 ? 17.465 3.670 0.064 1.00 42.56 95 GLN A N 1
ATOM 734 C CA . GLN A 1 95 ? 18.898 3.802 -0.130 1.00 42.56 95 GLN A CA 1
ATOM 735 C C . GLN A 1 95 ? 19.541 3.052 1.023 1.00 42.56 95 GLN A C 1
ATOM 737 O O . GLN A 1 95 ? 19.545 3.504 2.169 1.00 42.56 95 GLN A O 1
ATOM 742 N N . THR A 1 96 ? 20.022 1.85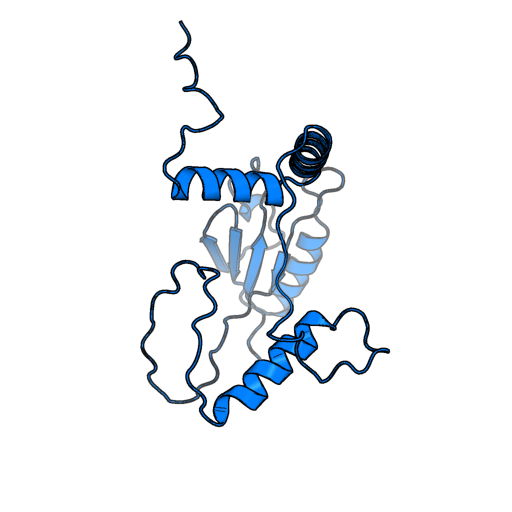1 0.721 1.00 40.00 96 THR A N 1
ATOM 743 C CA . THR A 1 96 ? 20.894 1.078 1.595 1.00 40.00 96 THR A CA 1
ATOM 744 C C . THR A 1 96 ? 22.135 1.932 1.832 1.00 40.00 96 THR A C 1
ATOM 746 O O . THR A 1 96 ? 23.003 2.031 0.968 1.00 40.00 96 THR A O 1
ATOM 749 N N . LYS A 1 97 ? 22.200 2.624 2.973 1.00 41.88 97 LYS A N 1
ATOM 750 C CA . LYS A 1 97 ? 23.440 3.279 3.386 1.00 41.88 97 LYS A CA 1
ATOM 751 C C . LYS A 1 97 ? 24.462 2.175 3.637 1.00 41.88 97 LYS A C 1
ATOM 753 O O . LYS A 1 97 ? 24.232 1.313 4.483 1.00 41.88 97 LYS A O 1
ATOM 758 N N . LEU A 1 98 ? 25.546 2.186 2.864 1.00 39.12 98 LEU A N 1
ATOM 759 C CA . LEU A 1 98 ? 26.692 1.308 3.061 1.00 39.12 98 LEU A CA 1
ATOM 760 C C . LEU A 1 98 ? 27.278 1.642 4.441 1.00 39.12 98 LEU A C 1
ATOM 762 O O . LEU A 1 98 ? 27.845 2.716 4.632 1.00 39.12 98 LEU A O 1
ATOM 766 N N . HIS A 1 99 ? 27.038 0.785 5.431 1.00 47.28 99 HIS A N 1
ATOM 767 C CA . HIS A 1 99 ? 27.563 0.987 6.777 1.00 47.28 99 HIS A CA 1
ATOM 768 C C . HIS A 1 99 ? 29.033 0.544 6.780 1.00 47.28 99 HIS A C 1
ATOM 770 O O . HIS A 1 99 ? 29.299 -0.589 6.366 1.00 47.28 99 HIS A O 1
ATOM 776 N N . PRO A 1 100 ? 29.990 1.388 7.208 1.00 45.44 100 PRO A N 1
ATOM 777 C CA . PRO A 1 100 ? 31.360 0.938 7.396 1.00 45.44 100 PRO A CA 1
ATOM 778 C C . PRO A 1 100 ? 31.378 -0.155 8.471 1.00 45.44 100 PRO A C 1
ATOM 780 O O . PRO A 1 100 ? 30.566 -0.150 9.403 1.00 45.44 100 PRO A O 1
ATOM 783 N N . SER A 1 101 ? 32.258 -1.128 8.263 1.00 51.75 101 SER A N 1
ATOM 784 C CA . SER A 1 101 ? 32.416 -2.370 9.015 1.00 51.75 101 SER A CA 1
ATOM 785 C C . SER A 1 101 ? 32.612 -2.132 10.515 1.00 51.75 101 SER A C 1
ATOM 787 O O . SER A 1 101 ? 33.740 -1.978 10.967 1.00 51.75 101 SER A O 1
ATOM 789 N N . ASN A 1 102 ? 31.518 -2.159 11.276 1.00 48.78 102 ASN A N 1
ATOM 790 C CA . ASN A 1 102 ? 31.527 -2.251 12.734 1.00 48.78 102 ASN A CA 1
ATOM 791 C C . ASN A 1 102 ? 30.721 -3.492 13.151 1.00 48.78 102 ASN A C 1
ATOM 793 O O . ASN A 1 102 ? 29.730 -3.839 12.507 1.00 48.78 102 ASN A O 1
ATOM 797 N N . GLU A 1 103 ? 31.130 -4.144 14.239 1.00 55.62 103 GLU A N 1
ATOM 798 C CA . GLU A 1 103 ? 30.642 -5.441 14.755 1.00 55.62 103 GLU A CA 1
ATOM 799 C C . GLU A 1 103 ? 29.110 -5.536 14.939 1.00 55.62 103 GLU A C 1
ATOM 801 O O . GLU A 1 103 ? 28.530 -6.621 14.916 1.00 55.62 103 GLU A O 1
ATOM 806 N N . THR A 1 104 ? 28.412 -4.399 15.010 1.00 54.88 104 THR A N 1
ATOM 807 C CA . THR A 1 104 ? 26.941 -4.297 15.034 1.00 54.88 104 THR A CA 1
ATOM 808 C C . THR A 1 104 ? 26.266 -4.673 13.700 1.00 54.88 104 THR A C 1
ATOM 810 O O . THR A 1 104 ? 25.047 -4.831 13.648 1.00 54.88 104 THR A O 1
ATOM 813 N N . ALA A 1 105 ? 27.025 -4.841 12.611 1.00 56.84 105 ALA A N 1
ATOM 814 C CA . ALA A 1 105 ? 26.503 -5.225 11.298 1.00 56.84 105 ALA A CA 1
ATOM 815 C C . ALA A 1 105 ? 26.004 -6.682 11.248 1.00 56.84 105 ALA A C 1
ATOM 817 O O . ALA A 1 105 ? 25.036 -6.974 10.545 1.00 56.84 105 ALA A O 1
ATOM 818 N N . LEU A 1 106 ? 26.609 -7.587 12.024 1.00 58.66 106 LEU A N 1
ATOM 819 C CA . LEU A 1 106 ? 26.274 -9.016 12.033 1.00 58.66 106 LEU A CA 1
ATOM 820 C C . LEU A 1 106 ? 24.802 -9.302 12.415 1.00 58.66 106 LEU A C 1
ATOM 822 O O . LEU A 1 106 ? 24.122 -9.984 11.642 1.00 58.66 106 LEU A O 1
ATOM 826 N N . PRO A 1 107 ? 24.251 -8.758 13.524 1.00 62.25 107 PRO A N 1
ATOM 827 C CA . PRO A 1 107 ? 22.844 -8.970 13.883 1.00 62.25 107 PRO A CA 1
ATOM 828 C C . PRO A 1 107 ? 21.851 -8.269 12.938 1.00 62.25 107 PRO A C 1
ATOM 830 O O . PRO A 1 107 ? 20.701 -8.688 12.810 1.00 62.25 107 PRO A O 1
ATOM 833 N N . GLN A 1 108 ? 22.271 -7.200 12.254 1.00 62.88 108 GLN A N 1
ATOM 834 C CA . GLN A 1 108 ? 21.428 -6.499 11.283 1.00 62.88 108 GLN A CA 1
ATOM 835 C C . GLN A 1 108 ? 21.307 -7.296 9.972 1.00 62.88 108 GLN A C 1
ATOM 837 O O . GLN A 1 108 ? 20.218 -7.395 9.401 1.00 62.88 108 GLN A O 1
ATOM 842 N N . ILE A 1 109 ? 22.422 -7.884 9.518 1.00 68.12 109 ILE A N 1
ATOM 843 C CA . ILE A 1 109 ? 22.480 -8.757 8.342 1.00 68.12 109 ILE A CA 1
ATOM 844 C C . ILE A 1 109 ? 21.664 -10.025 8.599 1.00 68.12 109 ILE A C 1
ATOM 846 O O . ILE A 1 109 ? 20.840 -10.374 7.759 1.00 68.12 109 ILE A O 1
ATOM 850 N N . SER A 1 110 ? 21.805 -10.668 9.765 1.00 72.56 110 SER A N 1
ATOM 851 C CA . SER A 1 110 ? 21.049 -11.890 10.074 1.00 72.56 110 SER A CA 1
ATOM 852 C C . SER A 1 110 ? 19.537 -11.659 10.028 1.00 72.56 110 SER A C 1
ATOM 854 O O . SER A 1 110 ? 18.822 -12.419 9.382 1.00 72.56 110 SER A O 1
ATOM 856 N N . LYS A 1 111 ? 19.046 -10.549 10.596 1.00 79.62 111 LYS A N 1
ATOM 857 C CA . LYS A 1 111 ? 17.624 -10.183 10.531 1.00 79.62 111 LYS A CA 1
ATOM 858 C C . LYS A 1 111 ? 17.134 -9.952 9.098 1.00 79.62 111 LYS A C 1
ATOM 860 O O . LYS A 1 111 ? 16.030 -10.373 8.758 1.00 79.62 111 LYS A O 1
ATOM 865 N N . TYR A 1 112 ? 17.931 -9.278 8.267 1.00 79.19 112 TYR A N 1
ATOM 866 C CA . TYR A 1 112 ? 17.612 -9.059 6.853 1.00 79.19 112 TYR A CA 1
ATOM 867 C C . TYR A 1 112 ? 17.523 -10.381 6.080 1.00 79.19 112 TYR A C 1
ATOM 869 O O . TYR 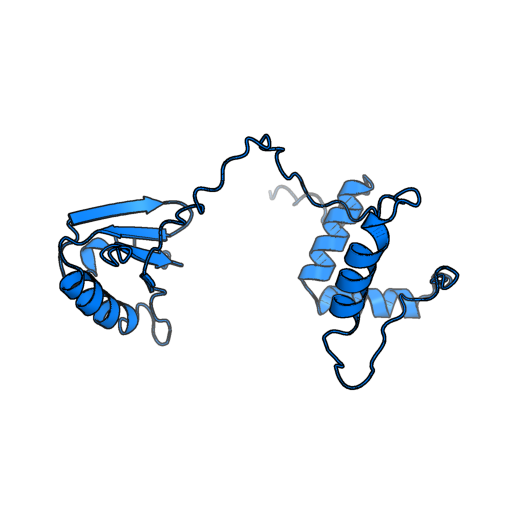A 1 112 ? 16.551 -10.603 5.362 1.00 79.19 112 TYR A O 1
ATOM 877 N N . VAL A 1 113 ? 18.492 -11.277 6.277 1.00 78.00 113 VAL A N 1
ATOM 878 C CA . VAL A 1 113 ? 18.536 -12.599 5.636 1.00 78.00 113 VAL A CA 1
ATOM 879 C C . VAL A 1 113 ? 17.346 -13.454 6.064 1.00 78.00 113 VAL A C 1
ATOM 881 O O . VAL A 1 113 ? 16.645 -13.994 5.212 1.00 78.00 113 VAL A O 1
ATOM 884 N N . SER A 1 114 ? 17.029 -13.484 7.361 1.00 77.31 114 SER A N 1
ATOM 885 C CA . SER A 1 114 ? 15.838 -14.170 7.867 1.00 77.31 114 SER A CA 1
ATOM 886 C C . SER A 1 114 ? 14.543 -13.629 7.262 1.00 77.31 114 SER A C 1
ATOM 888 O O . SER A 1 114 ? 13.628 -14.398 6.992 1.00 77.31 114 SER A O 1
ATOM 890 N N . GLN A 1 115 ? 14.448 -12.317 7.026 1.00 79.38 115 GLN A N 1
ATOM 891 C CA . GLN A 1 115 ? 13.262 -11.720 6.415 1.00 79.38 115 GLN A CA 1
ATOM 892 C C . GLN A 1 115 ? 13.154 -12.024 4.913 1.00 79.38 115 GLN A C 1
ATOM 894 O O . GLN A 1 115 ? 12.042 -12.208 4.421 1.00 79.38 115 GLN A O 1
ATOM 899 N N . LEU A 1 116 ? 14.277 -12.097 4.191 1.00 78.06 116 LEU A N 1
ATOM 900 C CA . LEU A 1 116 ? 14.302 -12.471 2.773 1.00 78.06 116 LEU A CA 1
ATOM 901 C C . LEU A 1 116 ? 13.815 -13.905 2.539 1.00 78.06 116 LEU A C 1
ATOM 903 O O . LEU A 1 116 ? 13.050 -14.143 1.609 1.00 78.06 116 LEU A O 1
ATOM 907 N N . PHE A 1 117 ? 14.240 -14.843 3.386 1.00 77.19 117 PHE A N 1
ATOM 908 C CA . PHE A 1 117 ? 13.933 -16.270 3.247 1.00 77.19 117 PHE A CA 1
ATOM 909 C C . PHE A 1 117 ? 12.778 -16.736 4.150 1.00 77.19 117 PHE A C 1
ATOM 911 O O . PHE A 1 117 ? 12.556 -17.932 4.308 1.00 77.19 117 PHE A O 1
ATOM 918 N N . ALA A 1 118 ? 11.995 -15.808 4.713 1.00 73.94 118 ALA A N 1
ATOM 919 C CA . ALA A 1 118 ? 10.913 -16.118 5.654 1.00 73.94 118 ALA A CA 1
ATOM 920 C C . ALA A 1 118 ? 9.823 -17.044 5.077 1.00 73.94 118 ALA A C 1
ATOM 922 O O . ALA A 1 118 ? 9.125 -17.717 5.832 1.00 73.94 118 ALA A O 1
ATOM 923 N N . CYS A 1 119 ? 9.668 -17.075 3.750 1.00 66.88 119 CYS A N 1
ATOM 924 C CA . CYS A 1 119 ? 8.674 -17.903 3.067 1.00 66.88 119 CYS A CA 1
ATOM 925 C C . CYS A 1 119 ? 9.106 -19.367 2.891 1.00 66.88 119 CYS A C 1
ATOM 927 O O . CYS A 1 119 ? 8.255 -20.198 2.585 1.00 66.88 119 CYS A O 1
ATOM 929 N N . ASP A 1 120 ? 10.387 -19.693 3.087 1.00 68.31 120 ASP A N 1
ATOM 930 C CA . ASP A 1 120 ? 10.900 -21.053 2.925 1.00 68.31 120 ASP A CA 1
ATOM 931 C C . ASP A 1 120 ? 11.836 -21.433 4.077 1.00 68.31 120 ASP A C 1
ATOM 933 O O . ASP A 1 120 ? 13.060 -21.424 3.972 1.00 68.31 120 ASP A O 1
ATOM 937 N N . ALA A 1 121 ? 11.226 -21.777 5.213 1.00 67.81 121 ALA A N 1
ATOM 938 C CA . ALA A 1 121 ? 11.937 -22.169 6.428 1.00 67.81 121 ALA A CA 1
ATOM 939 C C . ALA A 1 121 ? 12.695 -23.505 6.303 1.00 67.81 121 ALA A C 1
ATOM 941 O O . ALA A 1 121 ? 13.424 -23.877 7.221 1.00 67.81 121 ALA A O 1
ATOM 942 N N . LYS A 1 122 ? 12.508 -24.258 5.207 1.00 74.38 122 LYS A N 1
ATOM 943 C CA . LYS A 1 122 ? 13.204 -25.534 4.985 1.00 74.38 122 LYS A CA 1
ATOM 944 C C . LYS A 1 122 ? 14.612 -25.319 4.445 1.00 74.38 122 LYS A C 1
ATOM 946 O O . LYS A 1 122 ? 15.498 -26.126 4.728 1.00 74.38 122 LYS A O 1
ATOM 951 N N . LEU A 1 123 ? 14.833 -24.238 3.696 1.00 67.25 123 LEU A N 1
ATOM 952 C CA . LEU A 1 123 ? 16.164 -23.850 3.259 1.00 67.25 123 LEU A CA 1
ATOM 953 C C . LEU A 1 123 ? 16.790 -22.932 4.312 1.00 67.25 123 LEU A C 1
ATOM 955 O O . LEU A 1 123 ? 16.476 -21.750 4.410 1.00 67.25 123 LEU A O 1
ATOM 959 N N . ASN A 1 124 ? 17.697 -23.497 5.111 1.00 68.62 124 ASN A N 1
ATOM 960 C CA . ASN A 1 124 ? 18.470 -22.793 6.138 1.00 68.62 124 ASN A CA 1
ATOM 961 C C . ASN A 1 124 ? 19.517 -21.850 5.513 1.00 68.62 124 ASN A C 1
ATOM 963 O O . ASN A 1 124 ? 20.722 -22.006 5.713 1.00 68.62 124 ASN A O 1
ATOM 967 N N . PHE A 1 125 ? 19.073 -20.871 4.727 1.00 69.81 125 PHE A N 1
ATOM 968 C CA . PHE A 1 125 ? 19.936 -19.832 4.186 1.00 69.81 125 PHE A CA 1
ATOM 969 C C . PHE A 1 125 ? 20.327 -18.863 5.301 1.00 69.81 125 PHE A C 1
ATOM 971 O O . PHE A 1 125 ? 19.585 -17.953 5.661 1.00 69.81 125 PHE A O 1
ATOM 978 N N . VAL A 1 126 ? 21.516 -19.078 5.863 1.00 73.31 126 VAL A N 1
ATOM 979 C CA . VAL A 1 126 ? 22.112 -18.199 6.885 1.00 73.31 126 VAL A CA 1
ATOM 980 C C . VAL A 1 126 ? 23.005 -17.127 6.246 1.00 73.31 126 VAL A C 1
ATOM 982 O O . VAL A 1 126 ? 23.311 -16.106 6.861 1.00 73.31 126 VAL A O 1
ATOM 985 N N . GLN A 1 127 ? 23.413 -17.332 4.991 1.00 74.69 127 GLN A N 1
ATOM 986 C CA . GLN A 1 127 ? 24.284 -16.413 4.271 1.00 74.69 127 GLN A CA 1
ATOM 987 C C . GLN A 1 127 ? 23.466 -15.327 3.552 1.00 74.69 127 GLN A C 1
ATOM 989 O O . GLN A 1 127 ? 22.456 -15.642 2.916 1.00 74.69 127 GLN A O 1
ATOM 994 N N . PRO A 1 128 ? 23.890 -14.050 3.602 1.00 76.69 128 PRO A N 1
ATOM 995 C CA . PRO A 1 128 ? 23.298 -13.028 2.752 1.00 76.69 128 PRO A CA 1
ATOM 996 C C . PRO A 1 128 ? 23.513 -13.337 1.267 1.00 76.69 128 PRO A C 1
ATOM 998 O O . PRO A 1 128 ? 24.484 -14.015 0.920 1.00 76.69 128 PRO A O 1
ATOM 1001 N N . PRO A 1 129 ? 22.645 -12.812 0.379 1.00 77.31 129 PRO A N 1
ATOM 1002 C CA . PRO A 1 129 ? 22.862 -12.897 -1.057 1.00 77.31 129 PRO A CA 1
ATOM 1003 C C . PRO A 1 129 ? 24.285 -12.451 -1.420 1.00 77.31 129 PRO A C 1
ATOM 1005 O O . PRO A 1 129 ? 24.786 -11.494 -0.815 1.00 77.31 129 PRO A O 1
ATOM 1008 N N . PRO A 1 130 ? 24.944 -13.113 -2.385 1.00 81.12 130 PRO A N 1
ATOM 1009 C CA . PRO A 1 130 ? 26.325 -12.801 -2.708 1.00 81.12 130 PRO A CA 1
ATOM 1010 C C . PRO A 1 130 ? 26.488 -11.315 -3.068 1.00 81.12 130 PRO A C 1
ATOM 1012 O O . PRO A 1 130 ? 25.748 -10.820 -3.918 1.00 81.12 130 PRO A O 1
ATOM 1015 N N . PRO A 1 131 ? 27.454 -10.583 -2.480 1.00 77.12 131 PRO A N 1
ATOM 1016 C CA . PRO A 1 131 ? 27.597 -9.138 -2.702 1.00 77.12 131 PRO A CA 1
ATOM 1017 C C . PRO A 1 131 ? 28.013 -8.790 -4.140 1.00 77.12 131 PRO A C 1
ATOM 1019 O O . PRO A 1 131 ? 27.849 -7.658 -4.588 1.00 77.12 131 PRO A O 1
ATOM 1022 N N . TYR A 1 132 ? 28.547 -9.766 -4.872 1.00 81.00 132 TYR A N 1
ATOM 1023 C CA . TYR A 1 132 ? 28.884 -9.660 -6.289 1.00 81.00 132 TYR A CA 1
ATOM 1024 C C . TYR A 1 132 ? 27.706 -9.989 -7.218 1.00 81.00 132 TYR A C 1
ATOM 1026 O O . TYR A 1 132 ? 27.836 -9.832 -8.432 1.00 81.00 132 TYR A O 1
ATOM 1034 N N . LEU A 1 133 ? 26.557 -10.418 -6.681 1.00 80.25 133 LEU A N 1
ATOM 1035 C CA . LEU A 1 133 ? 25.350 -10.635 -7.467 1.00 80.25 133 LEU A CA 1
ATOM 1036 C C . LEU A 1 133 ? 24.775 -9.276 -7.879 1.00 80.25 133 LEU A C 1
ATOM 1038 O O . LEU A 1 133 ? 24.142 -8.572 -7.092 1.00 80.25 133 LEU A O 1
ATOM 1042 N N . LYS A 1 134 ? 25.017 -8.897 -9.131 1.00 79.19 134 LYS A N 1
ATOM 1043 C CA . LYS A 1 134 ? 24.459 -7.687 -9.732 1.00 79.19 134 LYS A CA 1
ATOM 1044 C C . LYS A 1 134 ? 23.341 -8.091 -10.674 1.00 79.19 134 LYS A C 1
ATOM 1046 O O . LYS A 1 134 ? 23.536 -8.938 -11.541 1.00 79.19 134 LYS A O 1
ATOM 1051 N N . TYR A 1 135 ? 22.182 -7.466 -10.519 1.00 82.00 135 TYR A N 1
ATOM 1052 C CA . TYR A 1 135 ? 21.128 -7.593 -11.512 1.00 82.00 135 TYR A CA 1
ATOM 1053 C C . TYR A 1 135 ? 21.527 -6.783 -12.747 1.00 82.00 135 TYR A C 1
ATOM 1055 O O . TYR A 1 135 ? 21.667 -5.560 -12.674 1.00 82.00 135 TYR A O 1
ATOM 1063 N N . ALA A 1 136 ? 21.760 -7.465 -13.864 1.00 85.94 136 ALA A N 1
ATOM 1064 C CA . ALA A 1 136 ? 21.953 -6.810 -15.145 1.00 85.94 136 ALA A CA 1
ATOM 1065 C C . ALA A 1 136 ? 20.577 -6.500 -15.733 1.00 85.94 136 ALA A C 1
ATOM 1067 O O . ALA A 1 136 ? 19.793 -7.411 -15.998 1.00 85.94 136 ALA A O 1
ATOM 1068 N N . TYR A 1 137 ? 20.280 -5.218 -15.936 1.00 89.31 137 TYR A N 1
ATOM 1069 C CA . TYR A 1 137 ? 19.079 -4.844 -16.669 1.00 89.31 137 TYR A CA 1
ATOM 1070 C C . TYR A 1 137 ? 19.252 -5.245 -18.140 1.00 89.31 137 TYR A C 1
ATOM 1072 O O . TYR A 1 137 ? 20.261 -4.871 -18.749 1.00 89.31 137 TYR A O 1
ATOM 1080 N N . PRO A 1 138 ? 18.310 -6.011 -18.717 1.00 90.44 138 PRO A N 1
ATOM 1081 C CA . PRO A 1 138 ? 18.346 -6.332 -20.137 1.00 90.44 138 PRO A CA 1
ATOM 1082 C C . PRO A 1 138 ? 18.222 -5.056 -20.981 1.00 90.44 138 PRO A C 1
ATOM 1084 O O . PRO A 1 138 ? 17.747 -4.018 -20.512 1.00 90.44 138 PRO A O 1
ATOM 1087 N N . ARG A 1 139 ? 18.639 -5.130 -22.252 1.00 94.31 139 ARG A N 1
ATOM 1088 C CA . ARG A 1 139 ? 18.353 -4.051 -23.209 1.00 94.31 139 ARG A CA 1
ATOM 1089 C C . ARG A 1 139 ? 16.842 -3.905 -23.371 1.00 94.31 139 ARG A C 1
ATOM 1091 O O . ARG A 1 139 ? 16.116 -4.889 -23.287 1.00 94.31 139 ARG A O 1
ATOM 1098 N N . ILE A 1 140 ? 16.390 -2.682 -23.626 1.00 95.00 140 ILE A N 1
ATOM 1099 C CA . ILE A 1 140 ? 14.976 -2.403 -23.879 1.00 95.00 140 ILE A CA 1
ATOM 1100 C C . ILE A 1 140 ? 14.564 -3.130 -25.166 1.00 95.00 140 ILE A C 1
ATOM 1102 O O . ILE A 1 140 ? 15.150 -2.892 -26.222 1.00 95.00 140 ILE A O 1
ATOM 1106 N N . THR A 1 141 ? 13.572 -4.013 -25.067 1.00 97.06 141 THR A N 1
ATOM 1107 C CA . THR A 1 141 ? 12.936 -4.714 -26.193 1.00 97.06 141 THR A CA 1
ATOM 1108 C C . THR A 1 141 ? 11.416 -4.538 -26.111 1.00 97.06 141 THR A C 1
ATOM 1110 O O . THR A 1 141 ? 10.905 -4.298 -25.011 1.00 97.06 141 THR A O 1
ATOM 1113 N N . PRO A 1 142 ? 10.681 -4.641 -27.236 1.00 97.19 142 PRO A N 1
ATOM 1114 C CA . PRO A 1 142 ? 9.219 -4.535 -27.231 1.00 97.19 142 PRO A CA 1
AT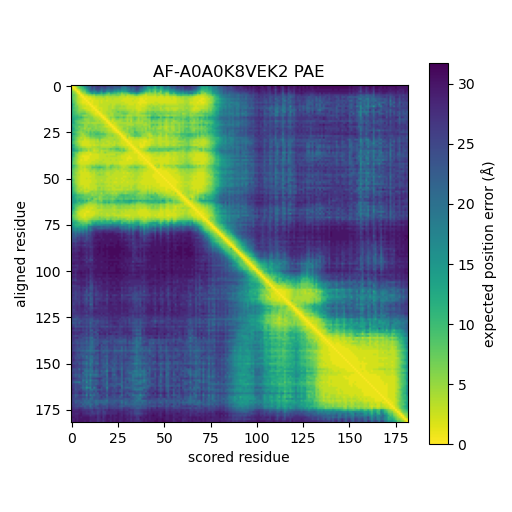OM 1115 C C . PRO A 1 142 ? 8.571 -5.532 -26.260 1.00 97.19 142 PRO A C 1
ATOM 1117 O O . PRO A 1 142 ? 7.782 -5.122 -25.417 1.00 97.19 142 PRO A O 1
ATOM 1120 N N . ASP A 1 143 ? 9.017 -6.790 -26.261 1.00 96.75 143 ASP A N 1
ATOM 1121 C CA . ASP A 1 143 ? 8.494 -7.831 -25.366 1.00 96.75 143 ASP A CA 1
ATOM 1122 C C . ASP A 1 143 ? 8.629 -7.468 -23.875 1.00 96.75 143 ASP A C 1
ATOM 1124 O O . ASP A 1 143 ? 7.748 -7.751 -23.062 1.00 96.75 143 ASP A O 1
ATOM 1128 N N . ILE A 1 144 ? 9.736 -6.815 -23.498 1.00 96.00 144 ILE A N 1
ATOM 1129 C CA . ILE A 1 144 ? 9.962 -6.362 -22.119 1.00 96.00 144 ILE A CA 1
ATOM 1130 C C . ILE A 1 144 ? 9.014 -5.210 -21.77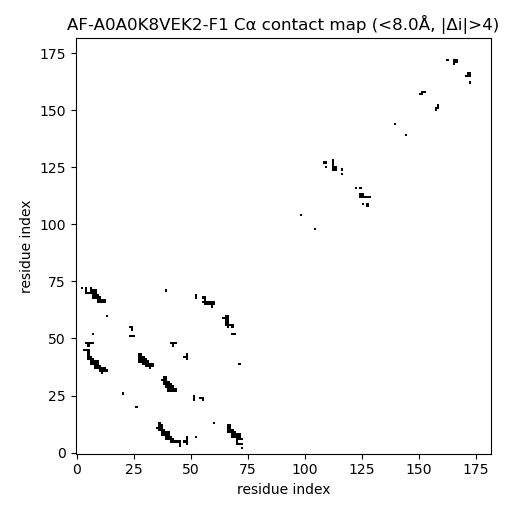3 1.00 96.00 144 ILE A C 1
ATOM 1132 O O . ILE A 1 144 ? 8.481 -5.175 -20.663 1.00 96.00 144 ILE A O 1
ATOM 1136 N N . LEU A 1 145 ? 8.789 -4.275 -22.701 1.00 96.75 145 LEU A N 1
ATOM 1137 C CA . LEU A 1 145 ? 7.841 -3.178 -22.499 1.00 96.75 145 LEU A CA 1
ATOM 1138 C C . LEU A 1 145 ? 6.408 -3.702 -22.345 1.00 96.75 145 LEU A C 1
ATOM 1140 O O . LEU A 1 145 ? 5.696 -3.250 -21.446 1.00 96.75 145 LEU A O 1
ATOM 1144 N N . ASP A 1 146 ? 6.020 -4.698 -23.140 1.00 97.56 146 ASP A N 1
ATOM 1145 C CA . ASP A 1 146 ? 4.708 -5.340 -23.053 1.00 97.56 146 ASP A CA 1
ATOM 1146 C C . ASP A 1 146 ? 4.520 -6.052 -21.712 1.00 97.56 146 ASP A C 1
ATOM 1148 O O . ASP A 1 146 ? 3.513 -5.848 -21.028 1.00 97.56 146 ASP A O 1
ATOM 1152 N N . ALA A 1 147 ? 5.519 -6.817 -21.266 1.00 96.00 147 ALA A N 1
ATOM 1153 C CA . ALA A 1 147 ? 5.485 -7.474 -19.963 1.00 96.00 147 ALA A CA 1
ATOM 1154 C C . ALA A 1 147 ? 5.361 -6.465 -18.804 1.00 96.00 147 ALA A C 1
ATOM 1156 O O . ALA A 1 147 ? 4.579 -6.677 -17.871 1.00 96.00 147 ALA A O 1
ATOM 1157 N N . ILE A 1 148 ? 6.089 -5.342 -18.869 1.00 96.12 148 ILE A N 1
ATOM 1158 C CA . ILE A 1 148 ? 5.978 -4.254 -17.886 1.00 96.12 148 ILE A CA 1
ATOM 1159 C C . ILE A 1 148 ? 4.574 -3.639 -17.920 1.00 96.12 148 ILE A C 1
ATOM 1161 O O . ILE A 1 148 ? 3.988 -3.405 -16.862 1.00 96.12 148 ILE A O 1
ATOM 1165 N N . SER A 1 149 ? 4.014 -3.408 -19.109 1.00 96.31 149 SER A N 1
ATOM 1166 C CA . SER A 1 149 ? 2.665 -2.861 -19.283 1.00 96.31 149 SER A CA 1
ATOM 1167 C C . SER A 1 149 ? 1.602 -3.766 -18.647 1.00 96.31 149 SER A C 1
ATOM 1169 O O . SER A 1 149 ? 0.810 -3.312 -17.818 1.00 96.31 149 SER A O 1
ATOM 1171 N N . ILE A 1 150 ? 1.654 -5.074 -18.916 1.00 97.19 150 ILE A N 1
ATOM 1172 C CA . ILE A 1 150 ? 0.753 -6.072 -18.314 1.00 97.19 150 ILE A CA 1
ATOM 1173 C C . ILE A 1 150 ? 0.888 -6.083 -16.779 1.00 97.19 150 ILE A C 1
ATOM 1175 O O . ILE A 1 150 ? -0.111 -6.145 -16.051 1.00 97.19 150 ILE A O 1
ATOM 1179 N N . ALA A 1 151 ? 2.112 -5.975 -16.255 1.00 97.06 151 ALA A N 1
ATOM 1180 C CA . ALA A 1 151 ? 2.354 -5.896 -14.814 1.00 97.06 151 ALA A CA 1
ATOM 1181 C C . ALA A 1 151 ? 1.760 -4.619 -14.186 1.00 97.06 151 ALA A C 1
ATOM 1183 O O . ALA A 1 151 ? 1.195 -4.669 -13.091 1.00 97.06 151 ALA A O 1
ATOM 1184 N N . LEU A 1 152 ? 1.838 -3.477 -14.877 1.00 97.00 152 LEU A N 1
ATOM 1185 C CA . LEU A 1 152 ? 1.233 -2.220 -14.424 1.00 97.00 152 LEU A CA 1
ATOM 1186 C C . LEU A 1 152 ? -0.296 -2.290 -14.410 1.00 97.00 152 LEU A C 1
ATOM 1188 O O . LEU A 1 152 ? -0.915 -1.792 -13.471 1.00 97.00 152 LEU A O 1
ATOM 1192 N N . MET A 1 153 ? -0.901 -2.934 -15.411 1.00 95.38 153 MET A N 1
ATOM 1193 C CA . MET A 1 153 ? -2.355 -3.116 -15.480 1.00 95.38 153 MET A CA 1
ATOM 1194 C C . MET A 1 153 ? -2.876 -4.062 -14.390 1.00 95.38 153 MET A C 1
ATOM 1196 O O . MET A 1 153 ? -3.956 -3.839 -13.847 1.00 95.38 153 MET A O 1
ATOM 1200 N N . SER A 1 154 ? -2.114 -5.104 -14.048 1.00 97.19 154 SER A N 1
ATOM 1201 C CA . SER A 1 154 ? -2.519 -6.097 -13.044 1.00 97.19 154 SER A CA 1
ATOM 1202 C C . SER A 1 154 ? -2.291 -5.649 -11.596 1.00 97.19 154 SER A C 1
ATOM 1204 O O . SER A 1 154 ? -3.005 -6.104 -10.700 1.00 97.19 154 SER A O 1
ATOM 1206 N N . ASN A 1 155 ? -1.332 -4.752 -11.335 1.00 96.00 155 ASN A N 1
ATOM 1207 C CA . ASN A 1 155 ? -0.963 -4.343 -9.980 1.00 96.00 155 ASN A CA 1
ATOM 1208 C C . ASN A 1 155 ? -1.026 -2.819 -9.769 1.00 96.00 155 ASN A C 1
ATOM 1210 O O . ASN A 1 155 ? -0.116 -2.064 -10.120 1.00 96.00 155 ASN A O 1
ATOM 1214 N N . THR A 1 156 ? -2.068 -2.373 -9.064 1.00 94.75 156 THR A N 1
ATOM 1215 C CA . THR A 1 156 ? -2.314 -0.953 -8.756 1.00 94.75 156 THR A CA 1
ATOM 1216 C C . THR A 1 156 ? -1.249 -0.319 -7.855 1.00 94.75 156 THR A C 1
ATOM 1218 O O . THR A 1 156 ? -0.943 0.870 -7.990 1.00 94.75 156 THR A O 1
ATOM 1221 N N . TYR A 1 157 ? -0.633 -1.086 -6.954 1.00 94.88 157 TYR A N 1
ATOM 1222 C CA . TYR A 1 157 ? 0.466 -0.582 -6.130 1.00 94.88 157 TYR A CA 1
ATOM 1223 C C . TYR A 1 157 ? 1.718 -0.355 -6.973 1.00 94.88 157 TYR A C 1
ATOM 1225 O O . TYR A 1 157 ? 2.386 0.660 -6.808 1.00 94.88 157 TYR A O 1
ATOM 1233 N N . PHE A 1 158 ? 2.015 -1.258 -7.908 1.00 96.25 158 PHE A N 1
ATOM 1234 C CA . PHE A 1 158 ? 3.147 -1.083 -8.814 1.00 96.25 158 PHE A CA 1
ATOM 1235 C C . PHE A 1 158 ? 2.957 0.148 -9.707 1.00 96.25 158 PHE A C 1
ATOM 1237 O O . PHE A 1 158 ? 3.847 0.994 -9.783 1.00 96.25 158 PHE A O 1
ATOM 1244 N N . TYR A 1 159 ? 1.760 0.317 -10.273 1.00 96.06 159 TYR A N 1
ATOM 1245 C CA . TYR A 1 159 ? 1.403 1.500 -11.054 1.00 96.06 159 TYR A CA 1
ATOM 1246 C C . TYR A 1 159 ? 1.619 2.816 -10.293 1.00 96.06 159 TYR A C 1
ATOM 1248 O O . TYR A 1 159 ? 2.277 3.729 -10.792 1.00 96.06 159 TYR A O 1
ATOM 1256 N N . THR A 1 160 ? 1.131 2.913 -9.052 1.00 95.44 160 THR A N 1
ATOM 1257 C CA . THR A 1 160 ? 1.306 4.140 -8.253 1.00 95.44 160 THR A CA 1
ATOM 1258 C C . THR A 1 160 ? 2.775 4.428 -7.941 1.00 95.44 160 THR A C 1
ATOM 1260 O O . THR A 1 160 ? 3.187 5.587 -7.968 1.00 95.44 160 THR A O 1
ATOM 1263 N N . GLN A 1 161 ? 3.593 3.396 -7.716 1.00 96.50 161 GLN A N 1
ATOM 1264 C CA . GLN A 1 161 ? 5.032 3.572 -7.518 1.00 96.50 161 GLN A CA 1
ATOM 1265 C C . GLN A 1 161 ? 5.739 4.091 -8.770 1.00 96.50 161 GLN A C 1
ATOM 1267 O O . GLN A 1 161 ? 6.608 4.953 -8.649 1.00 96.50 161 GLN A O 1
ATOM 1272 N N . VAL A 1 162 ? 5.349 3.633 -9.963 1.00 95.75 162 VAL A N 1
ATOM 1273 C CA . VAL A 1 162 ? 5.886 4.181 -11.217 1.00 95.75 162 VAL A CA 1
A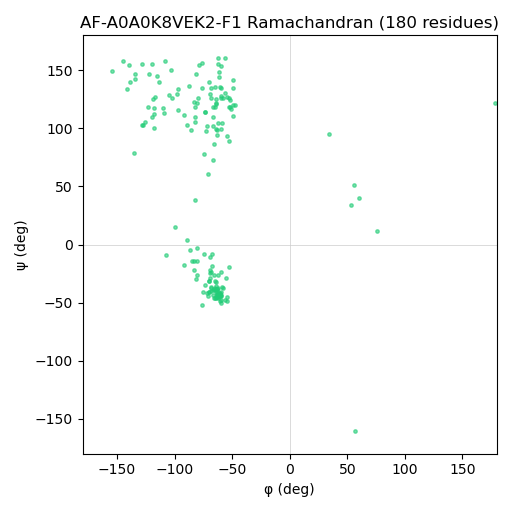TOM 1274 C C . VAL A 1 162 ? 5.515 5.655 -11.369 1.00 95.75 162 VAL A C 1
ATOM 1276 O O . VAL A 1 162 ? 6.399 6.459 -11.648 1.00 95.75 162 VAL A O 1
ATOM 1279 N N . LEU A 1 163 ? 4.272 6.053 -11.076 1.00 94.75 163 LEU A N 1
ATOM 1280 C CA . LEU A 1 163 ? 3.886 7.472 -11.093 1.00 94.75 163 LEU A CA 1
ATOM 1281 C C . LEU A 1 163 ? 4.705 8.319 -10.107 1.00 94.75 163 LEU A C 1
ATOM 1283 O O . LEU A 1 163 ? 5.174 9.405 -10.449 1.00 94.75 163 LEU A O 1
ATOM 1287 N N . HIS A 1 164 ? 4.910 7.824 -8.884 1.00 94.31 164 HIS A N 1
ATOM 1288 C CA . HIS A 1 164 ? 5.751 8.505 -7.900 1.00 94.31 164 HIS A CA 1
ATOM 1289 C C . HIS A 1 164 ? 7.206 8.615 -8.361 1.00 94.31 164 HIS A C 1
ATOM 1291 O O . HIS A 1 164 ? 7.843 9.645 -8.130 1.00 94.31 164 HIS A O 1
ATOM 1297 N N . LEU A 1 165 ? 7.729 7.579 -9.020 1.00 95.81 165 LEU A N 1
ATOM 1298 C CA . LEU A 1 165 ? 9.073 7.582 -9.582 1.00 95.81 165 LEU A CA 1
ATOM 1299 C C . LEU A 1 165 ? 9.201 8.598 -10.721 1.00 95.81 165 LEU A C 1
ATOM 1301 O O . LEU A 1 165 ? 10.145 9.382 -10.698 1.00 95.81 165 LEU A O 1
ATOM 1305 N N . MET A 1 166 ? 8.243 8.634 -11.652 1.00 95.00 166 MET A N 1
ATOM 1306 C CA . MET A 1 166 ? 8.200 9.618 -12.740 1.00 95.00 166 MET A CA 1
ATOM 1307 C C . MET A 1 166 ? 8.224 11.047 -12.192 1.00 95.00 166 MET A C 1
ATOM 1309 O O . MET A 1 166 ? 9.063 11.844 -12.603 1.00 95.00 166 MET A O 1
ATOM 1313 N N . ASN A 1 167 ? 7.388 11.338 -11.188 1.00 93.69 167 ASN A N 1
ATOM 1314 C CA . ASN A 1 167 ? 7.383 12.635 -10.512 1.00 93.69 167 ASN A CA 1
ATOM 1315 C C . ASN A 1 167 ? 8.733 12.946 -9.846 1.00 93.69 167 ASN A C 1
ATOM 1317 O O . ASN A 1 167 ? 9.238 14.056 -9.952 1.00 93.69 167 ASN A O 1
ATOM 1321 N N . ARG A 1 168 ? 9.359 11.961 -9.185 1.00 95.94 168 ARG A N 1
ATOM 1322 C CA . ARG A 1 168 ? 10.681 12.134 -8.556 1.00 95.94 168 ARG A CA 1
ATOM 1323 C C . ARG A 1 168 ? 11.794 12.383 -9.578 1.00 95.94 168 ARG A C 1
ATOM 1325 O O . ARG A 1 168 ? 12.807 12.982 -9.232 1.00 95.94 168 ARG A O 1
ATOM 1332 N N . MET A 1 169 ? 11.621 11.905 -10.805 1.00 94.50 169 MET A N 1
ATOM 1333 C CA . MET A 1 169 ? 12.532 12.135 -11.925 1.00 94.50 169 MET A CA 1
ATOM 1334 C C . MET A 1 169 ? 12.187 13.399 -12.726 1.00 94.50 169 MET A C 1
ATOM 1336 O O . MET A 1 169 ? 12.851 13.660 -13.723 1.00 94.50 169 MET A O 1
ATOM 1340 N N . ASN A 1 170 ? 11.188 14.184 -12.295 1.00 93.62 170 ASN A N 1
ATOM 1341 C CA . ASN A 1 170 ? 10.674 15.361 -13.004 1.00 93.62 170 ASN A CA 1
ATOM 1342 C C . ASN A 1 170 ? 10.280 15.065 -14.464 1.00 93.62 170 ASN A C 1
ATOM 1344 O O . ASN A 1 170 ? 10.459 15.906 -15.342 1.00 93.62 170 ASN A O 1
ATOM 1348 N N . LEU A 1 171 ? 9.776 13.857 -14.729 1.00 93.12 171 LEU A N 1
ATOM 1349 C CA . LEU A 1 171 ? 9.235 13.500 -16.037 1.00 93.12 171 LEU A CA 1
ATOM 1350 C C . LEU A 1 171 ? 7.825 14.066 -16.188 1.00 93.12 171 LEU A C 1
ATOM 1352 O O . LEU A 1 171 ? 7.111 14.252 -15.198 1.00 93.12 171 LEU A O 1
ATOM 1356 N N . GLU A 1 172 ? 7.410 14.294 -17.431 1.00 90.25 172 GLU A N 1
ATOM 1357 C CA . GLU A 1 172 ? 6.038 14.705 -17.705 1.00 90.25 172 GLU A CA 1
ATOM 1358 C C . GLU A 1 172 ? 5.048 13.639 -17.210 1.00 90.25 172 GLU A C 1
ATOM 1360 O O . GLU A 1 172 ? 5.266 12.435 -17.411 1.00 90.25 172 GLU A O 1
ATOM 1365 N N . PRO A 1 173 ? 3.967 14.047 -16.524 1.00 87.25 173 PRO A N 1
ATOM 1366 C CA . PRO A 1 173 ? 2.976 13.105 -16.043 1.00 87.25 173 PRO A CA 1
ATOM 1367 C C . PRO A 1 173 ? 2.273 12.431 -17.232 1.00 87.25 173 PRO A C 1
ATOM 1369 O O . PRO A 1 173 ? 1.853 13.109 -18.168 1.00 87.25 173 PRO A O 1
ATOM 1372 N N . PRO A 1 174 ? 2.069 11.101 -17.189 1.00 87.19 174 PRO A N 1
ATOM 1373 C CA . PRO A 1 174 ? 1.459 10.360 -18.295 1.00 87.19 174 PRO A CA 1
ATOM 1374 C C . PRO A 1 174 ? -0.057 10.584 -18.395 1.00 87.19 174 PRO A C 1
ATOM 1376 O O . PRO A 1 174 ? -0.701 10.135 -19.338 1.00 87.19 174 PRO A O 1
ATOM 1379 N N . PHE A 1 175 ? -0.648 11.254 -17.407 1.00 85.00 175 PHE A N 1
ATOM 1380 C CA . PHE A 1 175 ? -2.008 11.759 -17.466 1.00 85.00 175 PHE A CA 1
ATOM 1381 C C . PHE A 1 175 ? -1.931 13.228 -17.880 1.00 85.00 175 PHE A C 1
ATOM 1383 O O . PHE A 1 175 ? -1.373 14.054 -17.158 1.00 85.00 175 PHE A O 1
ATOM 1390 N N . GLY A 1 176 ? -2.473 13.545 -19.057 1.00 74.69 176 GLY A N 1
ATOM 1391 C CA . GLY A 1 176 ? -2.543 14.923 -19.531 1.00 74.69 176 GLY A CA 1
ATOM 1392 C C . GLY A 1 176 ? -3.264 15.830 -18.531 1.00 74.69 176 GLY A C 1
ATOM 1393 O O . GLY A 1 176 ? -4.030 15.366 -17.675 1.00 74.69 176 GLY A O 1
ATOM 1394 N N . ALA A 1 177 ? -3.041 17.142 -18.650 1.00 70.00 177 ALA A N 1
ATOM 1395 C CA . ALA A 1 177 ? -3.895 18.111 -17.979 1.00 70.00 177 ALA A CA 1
ATOM 1396 C C . ALA A 1 177 ? -5.346 17.773 -18.338 1.00 70.00 177 ALA A C 1
ATOM 1398 O O . ALA A 1 177 ? -5.677 17.643 -19.517 1.00 70.00 177 ALA A O 1
ATOM 1399 N N . LYS A 1 178 ? -6.200 17.569 -17.326 1.00 60.50 178 LYS A N 1
ATOM 1400 C CA . LYS A 1 178 ? -7.639 17.406 -17.555 1.00 60.50 178 LYS A CA 1
ATOM 1401 C C . LYS A 1 178 ? -8.059 18.566 -18.448 1.00 60.50 178 LYS A C 1
ATOM 1403 O O . LYS A 1 178 ? -7.843 19.708 -18.042 1.00 60.50 178 LYS A O 1
ATOM 1408 N N . SER A 1 179 ? -8.593 18.296 -19.641 1.00 57.41 179 SER A N 1
ATOM 1409 C CA . SER A 1 179 ? -9.143 19.369 -20.465 1.00 57.41 179 SER A CA 1
ATOM 1410 C C . SER A 1 179 ? -10.130 20.121 -19.581 1.00 57.41 179 SER A C 1
ATOM 1412 O O . SER A 1 179 ? -11.069 19.510 -19.060 1.00 57.41 179 SER A O 1
ATOM 1414 N N . ALA A 1 180 ? -9.879 21.405 -19.329 1.00 55.81 180 ALA A N 1
ATOM 1415 C CA . ALA A 1 180 ? -10.889 22.266 -18.745 1.00 55.81 180 ALA A CA 1
ATOM 1416 C C . ALA A 1 180 ? -12.057 22.228 -19.734 1.00 55.81 180 AL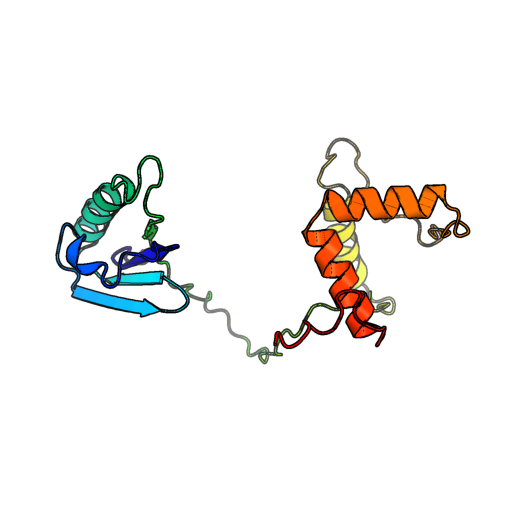A A C 1
ATOM 1418 O O . ALA A 1 180 ? -11.926 22.712 -20.856 1.00 55.81 180 ALA A O 1
ATOM 1419 N N . GLY A 1 181 ? -13.109 21.490 -19.382 1.00 57.12 181 GLY A N 1
ATOM 1420 C CA . GLY A 1 181 ? -14.272 21.329 -20.239 1.00 57.12 181 GLY A CA 1
ATOM 1421 C C . GLY A 1 181 ? -14.887 22.696 -20.503 1.00 57.12 181 GLY A C 1
ATOM 1422 O O . GLY A 1 181 ? -15.166 23.423 -19.548 1.00 57.12 181 GLY A O 1
ATOM 1423 N N . ASN A 1 182 ? -15.054 23.018 -21.785 1.00 37.31 182 ASN A N 1
ATOM 1424 C CA . ASN A 1 182 ? -16.172 23.841 -22.235 1.00 37.31 182 ASN A CA 1
ATOM 1425 C C . ASN A 1 182 ? -17.442 22.991 -22.216 1.00 37.31 182 ASN A C 1
ATOM 1427 O O . ASN A 1 182 ? -17.329 21.782 -22.533 1.00 37.31 182 ASN A O 1
#

Secondary structure (DSSP, 8-state):
------EEEEES--TT-S-GGGT-SS--SEEEEETTTEEEEE-S-HHHHHHHHHHHHH-EEETTEE-EEEE-----------------------------S-TTHHHHHHHHHHHHTTT-TTS---SPPPTT---PPPPP-HHHHHHHHHHHHH-HHHHHHHHHHHHHTTPPPSSPPPP---

InterPro domains:
  IPR045164 RNA-binding region-containing protein RBM41/RNPC3 [PTHR16105] (3-176)

Foldseek 3Di:
DDDQLQKKKWPDADPVDPDCCVVFPDDFPDWADDDDHMIMGGHPHSVSSVVRQVVQQPDDPDVPDGIDMDGDDDPPPPPDDDDDDDDDPDDDDPDPDPDPDDPVVLVVQQVVQCVVCVVPPPPPPSDDDDPPDDDDDDPDDPVVVVVVVVVLVVDVVVVVVVQVVCVVVVHDRPDDDDPPDD

Nearest PDB structures (foldseek):
  7d1l-assembly1_D  TM=7.187E-01  e=5.645E-03  Caenorhabditis elegans
  7d2y-assembly1_D  TM=7.236E-01  e=2.025E-02  Caenorhabditis elegans
  8ro1-assembly1_O  TM=5.543E-01  e=1.548E-02  Caenorhabditis elegans
  8oz0-assembly1_I  TM=5.040E-01  e=8.311E-02  Homo sapiens
  7r5j-assembly1_F0  TM=4.509E-01  e=4.538E-02  Homo sapiens

Sequence (182 aa):
MSASQSTLIVKNIPKFISDITSILPSAAKEVKPFGRRRVLLTYENEQAAQTVFEQLQQLEVKPGKLLNVTFFRKNVKPVANTNIGKTTTSSKATQTKLHPSNETALPQISKYVSQLFACDAKLNFVQPPPPYLKYAYPRITPDILDAISIALMSNTYFYTQVLHLMNRMNLEPPFGAKSAGN

Solvent-accessible surface area (backbone atoms only — not comparable to full-atom values): 11857 Å² total; per-residue (Å²): 132,82,82,75,59,21,28,37,32,41,41,76,57,58,90,86,60,88,61,67,76,83,74,50,92,60,90,58,78,40,79,47,77,48,84,89,45,28,36,38,36,33,36,92,40,48,69,58,33,50,55,49,47,57,54,46,50,70,38,62,83,42,97,95,39,62,48,49,64,47,77,48,73,81,82,73,71,77,93,65,94,72,94,71,81,85,72,82,84,71,75,87,68,95,61,86,73,84,72,79,94,49,87,74,50,59,69,55,49,49,54,50,31,50,61,74,45,61,89,45,82,84,62,82,64,80,67,65,78,62,90,82,70,69,86,76,79,75,78,92,45,71,70,57,52,50,54,50,50,54,50,38,75,75,29,68,69,57,37,52,51,51,54,54,49,39,56,75,68,71,46,82,68,92,66,69,80,76,74,81,78,128

Organism: Bactrocera latifrons (NCBI:txid174628)

Radius of gyration: 25.61 Å; Cα contacts (8 Å, |Δi|>4): 142; chains: 1; bounding box: 61×49×64 Å

pLDDT: mean 77.03, std 18.1, range [35.78, 97.56]